Protein AF-A0A0B7K179-F1 (afdb_monomer)

pLDDT: mean 94.5, std 7.82, range [38.28, 98.81]

Mean predicted aligned error: 3.56 Å

Sequence (182 aa):
MGTGTSLKADFANPESIAPLFDAVKKKFHASPNVVVYNAASLTIPPDEDSILSIPFDTVASDLNLNTISPYVAAQQAIHHWQELPSDIKKTFIYTGNILNVSVIPAPRVLDLGMGKAASAFWVGVADASFFYTDERKSDGQPVSTENDGDAHGEFYLELFTHKGQIPWHATFVKDQGYVQFK

InterPro domains:
  IPR036291 NAD(P)-binding domain superfamily [SSF51735] (6-119)

Solvent-accessible surface area (backbone atoms only — not comparable to full-atom values): 10411 Å² total; per-residue (Å²): 132,82,84,80,84,84,85,86,72,54,51,56,41,47,81,45,47,61,63,48,56,52,50,48,22,68,71,67,76,43,59,68,46,64,46,77,46,67,74,72,46,69,63,65,32,84,40,81,92,34,77,81,51,52,54,70,68,55,53,50,37,32,33,20,29,35,31,48,23,51,51,48,46,49,55,48,41,56,61,44,44,72,78,48,64,90,86,59,72,55,31,39,38,39,65,53,48,58,42,51,84,44,91,71,98,45,56,65,44,49,58,34,28,54,13,38,29,56,35,42,52,58,36,66,71,46,60,96,45,27,30,33,33,26,61,24,42,95,86,64,46,68,39,78,92,68,68,53,72,65,47,48,53,55,44,52,49,42,59,62,68,58,64,72,91,74,57,35,76,35,30,26,26,76,100,67,39,82,44,95,69,135

Foldseek 3Di:
DPDDDDDDDQQLDLVRQLVVQVVVCVVVVAGDLEAEQEFADFDQQPDQVDLPNPDPVNLSSRLSNLAVNLVSNVVSQVVRCVVDDPPQQHAYEYEAECLLPDDDPGSRCSSVSVSRVNRLVVQLVDDLRAAYEYEAAPVRHHCVVVDDPVQVVVQVVCSRVVPDRAHNDFYAYRPGHGDDDD

Secondary structure (DSSP, 8-state):
----------TTSGGGHHHHHHHHHHHHSS--SEEEE--------SSTT-TT-S-HHHHHHHHIIIIIHHHHHHHHHHHHHTTS-TTS--EEEEE--GGGT-----GGGHHHHHHHHHHHHHHHHS-TTEEEEEEB-TTS-B-TT---HHHHHHHHHHHHHT-S---SEEEEETTTEE----

Nearest PDB structures (foldseek):
  6vlx-assembly1_A-2  TM=7.011E-01  e=2.450E-05  Alistipes finegoldii
  6vlx-assembly1_B-2  TM=6.715E-01  e=2.609E-05  Alistipes finegoldii
  5mln-assembly1_A  TM=6.918E-01  e=6.504E-04  Starmerella magnoliae
  7ulh-assembly2_G  TM=6.174E-01  e=4.745E-04  Mycobacterium avium 104
  7ulh-assembly1_D  TM=6.575E-01  e=1.386E-03  Mycobacterium avium 104

Radius of gyration: 16.91 Å; Cα contacts (8 Å, |Δi|>4): 276; chains: 1; bounding box: 44×42×47 Å

Structure (mmCIF, N/CA/C/O backbone):
data_AF-A0A0B7K179-F1
#
_entry.id   AF-A0A0B7K179-F1
#
loop_
_atom_site.group_PDB
_atom_site.id
_atom_site.type_symbol
_atom_site.label_atom_id
_atom_site.label_alt_id
_atom_site.label_comp_id
_atom_site.label_asym_id
_atom_site.label_entity_id
_atom_site.label_seq_id
_atom_site.pdbx_PDB_ins_code
_atom_site.Cartn_x
_atom_site.Cartn_y
_atom_site.Cartn_z
_atom_site.occupancy
_atom_site.B_iso_or_equiv
_atom_site.auth_seq_id
_atom_site.auth_comp_id
_atom_site.auth_asym_id
_atom_site.auth_atom_id
_atom_site.pdbx_PD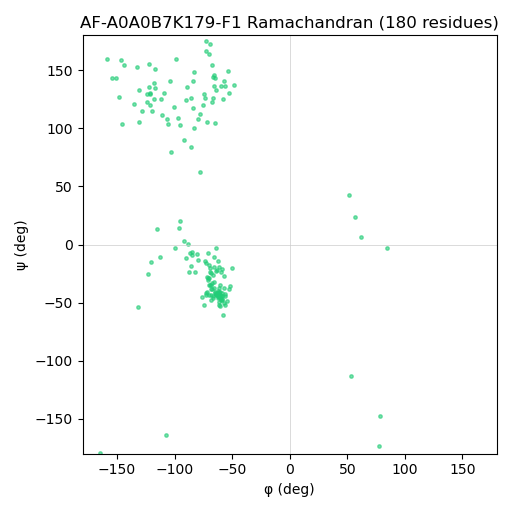B_model_num
ATOM 1 N N . MET A 1 1 ? -27.850 8.258 0.169 1.00 38.28 1 MET A N 1
ATOM 2 C CA . MET A 1 1 ? -26.452 8.206 -0.307 1.00 38.28 1 MET A CA 1
ATOM 3 C C . MET A 1 1 ? -25.739 9.408 0.283 1.00 38.28 1 MET A C 1
ATOM 5 O O . MET A 1 1 ? -26.184 10.522 0.035 1.00 38.28 1 MET A O 1
ATOM 9 N N . GLY A 1 2 ? -24.745 9.206 1.149 1.00 46.31 2 GLY A N 1
ATOM 10 C CA . GLY A 1 2 ? -23.958 10.323 1.677 1.00 46.31 2 GLY A CA 1
ATOM 11 C C . GLY A 1 2 ? -23.169 10.969 0.540 1.00 46.31 2 GLY A C 1
ATOM 12 O O . GLY A 1 2 ? -22.629 10.263 -0.306 1.00 46.31 2 GLY A O 1
ATOM 13 N N . THR A 1 3 ? -23.130 12.297 0.477 1.00 53.94 3 THR A N 1
ATOM 14 C CA . THR A 1 3 ? -22.282 13.009 -0.484 1.00 53.94 3 THR A CA 1
ATOM 15 C C . THR A 1 3 ? -20.822 12.710 -0.147 1.00 53.94 3 THR A C 1
ATOM 17 O O . THR A 1 3 ? -20.306 13.218 0.851 1.00 53.94 3 THR A O 1
ATOM 20 N N . GLY A 1 4 ? -20.170 11.852 -0.933 1.00 62.91 4 GLY A N 1
ATOM 21 C CA . GLY A 1 4 ? -18.747 11.562 -0.772 1.00 62.91 4 GLY A CA 1
ATOM 22 C C . GLY A 1 4 ? -17.926 12.850 -0.856 1.00 62.91 4 GLY A C 1
ATOM 23 O O . GLY A 1 4 ? -18.192 13.711 -1.694 1.00 62.91 4 GLY A O 1
ATOM 24 N N . THR A 1 5 ? -16.949 13.011 0.036 1.00 80.56 5 THR A N 1
ATOM 25 C CA . THR A 1 5 ? -15.953 14.085 -0.082 1.00 80.56 5 THR A CA 1
ATOM 26 C C . THR A 1 5 ? -14.778 13.566 -0.902 1.00 80.56 5 THR A C 1
ATOM 28 O O . THR A 1 5 ? -14.314 12.456 -0.666 1.00 80.56 5 THR A O 1
ATOM 31 N N . SER A 1 6 ? -14.285 14.370 -1.844 1.00 90.25 6 SER A N 1
ATOM 32 C CA . SER A 1 6 ? -13.083 14.073 -2.625 1.00 90.25 6 SER A CA 1
ATOM 33 C C . SER A 1 6 ? -12.055 15.185 -2.419 1.00 90.25 6 SER A C 1
ATOM 35 O O . SER A 1 6 ? -12.385 16.368 -2.526 1.00 90.25 6 SER A O 1
ATOM 37 N N . LEU A 1 7 ? -10.823 14.794 -2.097 1.00 93.62 7 LEU A N 1
ATOM 38 C CA . LEU A 1 7 ? -9.646 15.656 -1.997 1.00 93.62 7 LEU A CA 1
ATOM 39 C C . LEU A 1 7 ? -8.630 15.193 -3.047 1.00 93.62 7 LEU A C 1
ATOM 41 O O . LEU A 1 7 ? -8.612 14.018 -3.410 1.00 93.62 7 LEU A O 1
ATOM 45 N N . LYS A 1 8 ? -7.802 16.112 -3.546 1.00 94.62 8 LYS A N 1
ATOM 46 C CA . LYS A 1 8 ? -6.797 15.829 -4.579 1.00 94.62 8 LYS A CA 1
ATOM 47 C C . LYS A 1 8 ? -5.401 16.100 -4.042 1.00 94.62 8 LYS A C 1
ATOM 49 O O . LYS A 1 8 ? -5.193 17.114 -3.381 1.00 94.62 8 LYS A O 1
ATOM 54 N N . ALA A 1 9 ? -4.468 15.226 -4.384 1.00 95.88 9 ALA A N 1
ATOM 55 C CA . ALA A 1 9 ? -3.043 15.378 -4.140 1.00 95.88 9 ALA A CA 1
ATOM 56 C C . ALA A 1 9 ? -2.268 14.472 -5.100 1.00 95.88 9 ALA A C 1
ATOM 58 O O . ALA A 1 9 ? -2.830 13.521 -5.646 1.00 95.88 9 ALA A O 1
ATOM 59 N N . ASP A 1 10 ? -0.994 14.788 -5.297 1.00 96.88 10 ASP A N 1
ATOM 60 C CA . ASP A 1 10 ? -0.076 13.996 -6.106 1.00 96.88 10 ASP A CA 1
ATOM 61 C C . ASP A 1 10 ? 0.748 13.073 -5.206 1.00 96.88 10 ASP A C 1
ATOM 63 O O . ASP A 1 10 ? 1.622 13.521 -4.466 1.00 96.88 10 ASP A O 1
ATOM 67 N N . PHE A 1 11 ? 0.467 11.774 -5.271 1.00 97.19 11 PHE A N 1
ATOM 68 C CA . PHE A 1 11 ? 1.081 10.787 -4.388 1.00 97.19 11 PHE A CA 1
ATOM 69 C C . PHE A 1 11 ? 2.493 10.388 -4.845 1.00 97.19 11 PHE A C 1
ATOM 71 O O . PHE A 1 11 ? 3.197 9.727 -4.082 1.00 97.19 11 PHE A O 1
ATOM 78 N N . ALA A 1 12 ? 2.943 10.826 -6.026 1.00 97.25 12 ALA A N 1
ATOM 79 C CA . ALA A 1 12 ? 4.355 10.771 -6.400 1.00 97.25 12 ALA A CA 1
ATOM 80 C C . ALA A 1 12 ? 5.200 11.821 -5.650 1.00 97.25 12 ALA A C 1
ATOM 82 O O . ALA A 1 12 ? 6.424 11.696 -5.587 1.00 97.25 12 ALA A O 1
ATOM 83 N N . ASN A 1 13 ? 4.557 12.823 -5.033 1.00 98.00 13 ASN A N 1
ATOM 84 C CA . ASN A 1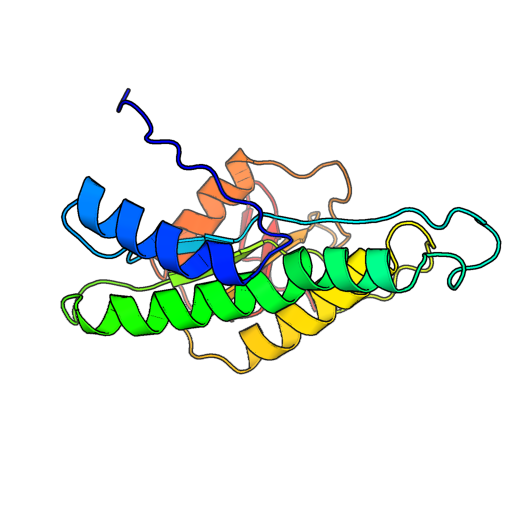 13 ? 5.174 13.761 -4.103 1.00 98.00 13 ASN A CA 1
ATOM 85 C C . ASN A 1 13 ? 4.756 13.440 -2.650 1.00 98.00 13 ASN A C 1
ATOM 87 O O . ASN A 1 13 ? 3.652 13.816 -2.240 1.00 98.00 13 ASN A O 1
ATOM 91 N N . PRO A 1 14 ? 5.627 12.818 -1.832 1.00 98.19 14 PRO A N 1
ATOM 92 C CA . PRO A 1 14 ? 5.313 12.480 -0.442 1.00 98.19 14 PRO A CA 1
ATOM 93 C C . PRO A 1 14 ? 4.961 13.682 0.449 1.00 98.19 14 PRO A C 1
ATOM 95 O O . PRO A 1 14 ? 4.236 13.523 1.432 1.00 98.19 14 PRO A O 1
ATOM 98 N N . GLU A 1 15 ? 5.407 14.896 0.107 1.00 98.25 15 GLU A N 1
ATOM 99 C CA . GLU A 1 15 ? 5.057 16.117 0.850 1.00 98.25 15 GLU A CA 1
ATOM 100 C C . GLU A 1 15 ? 3.562 16.459 0.748 1.00 98.25 15 GLU A C 1
ATOM 102 O O . GLU A 1 15 ? 3.023 17.175 1.593 1.00 98.25 15 GLU A O 1
ATOM 107 N N . SER A 1 16 ? 2.861 15.921 -0.256 1.00 97.69 16 SER A N 1
ATOM 108 C CA . SER A 1 16 ? 1.428 16.154 -0.447 1.00 97.69 16 SER A CA 1
ATOM 109 C C . SER A 1 16 ? 0.545 15.416 0.567 1.00 97.69 16 SER A C 1
ATOM 111 O O . SER A 1 16 ? -0.633 15.748 0.705 1.00 97.69 16 SER A O 1
ATOM 113 N N . ILE A 1 17 ? 1.096 14.441 1.298 1.00 98.19 17 ILE A N 1
ATOM 114 C CA . ILE A 1 17 ? 0.321 13.541 2.158 1.00 98.19 17 ILE A CA 1
ATOM 115 C C . ILE A 1 17 ? -0.126 14.218 3.458 1.00 98.19 17 ILE A C 1
ATOM 117 O O . ILE A 1 17 ? -1.294 14.107 3.824 1.00 98.19 17 ILE A O 1
ATOM 121 N N . ALA A 1 18 ? 0.752 14.948 4.151 1.00 97.75 18 ALA A N 1
ATOM 122 C CA . ALA A 1 18 ? 0.385 15.598 5.416 1.00 97.75 18 ALA A CA 1
ATOM 123 C C . ALA A 1 18 ? -0.772 16.615 5.258 1.00 97.75 18 ALA A C 1
ATOM 125 O O . ALA A 1 18 ? -1.759 16.504 5.992 1.00 97.75 18 ALA A O 1
ATOM 126 N N . PRO A 1 19 ? -0.770 17.508 4.242 1.00 97.44 19 PRO A N 1
ATOM 127 C CA . PRO A 1 19 ? -1.900 18.405 3.991 1.00 97.44 19 PRO A CA 1
ATOM 128 C C . PRO A 1 19 ? -3.247 17.697 3.760 1.00 97.44 19 PRO A C 1
ATOM 130 O O . PRO A 1 19 ? -4.299 18.278 4.041 1.00 97.44 19 PRO A O 1
ATOM 133 N N . LEU A 1 20 ? -3.255 16.454 3.256 1.00 96.62 20 LEU A N 1
ATOM 134 C CA . LEU A 1 20 ? -4.493 15.682 3.093 1.00 96.62 20 LEU A CA 1
ATOM 135 C C . LEU A 1 20 ? -5.100 15.285 4.436 1.00 96.62 20 LEU A C 1
ATOM 137 O O . LEU A 1 20 ? -6.314 15.405 4.602 1.00 96.62 20 LEU A O 1
ATOM 141 N N . PHE A 1 21 ? -4.284 14.830 5.389 1.00 97.12 21 PHE A N 1
ATOM 142 C CA . PHE A 1 21 ? -4.759 14.462 6.725 1.00 97.12 21 PHE A CA 1
ATOM 143 C C . PHE A 1 21 ? -5.348 15.676 7.448 1.00 97.12 21 PHE A C 1
ATOM 145 O O . PHE A 1 21 ? -6.449 15.587 7.999 1.00 97.12 21 PHE A O 1
ATOM 152 N N . ASP A 1 22 ? -4.695 16.835 7.341 1.00 95.62 22 ASP A N 1
ATOM 153 C CA . ASP A 1 22 ? -5.219 18.103 7.857 1.00 95.62 22 ASP A CA 1
ATOM 154 C C . ASP A 1 22 ? -6.555 18.483 7.213 1.00 95.62 22 ASP A C 1
ATOM 156 O O . ASP A 1 22 ? -7.498 18.888 7.900 1.00 95.62 22 ASP A O 1
ATOM 160 N N . ALA A 1 23 ? -6.674 18.330 5.892 1.00 95.44 23 ALA A N 1
ATOM 161 C CA . ALA A 1 23 ? -7.908 18.618 5.172 1.00 95.44 23 ALA A CA 1
ATOM 162 C C . ALA A 1 23 ? -9.055 17.677 5.582 1.00 95.44 23 ALA A C 1
ATOM 164 O O . ALA A 1 23 ? -10.181 18.146 5.780 1.00 95.44 23 ALA A O 1
ATOM 165 N N . VAL A 1 24 ? -8.782 16.379 5.766 1.00 95.06 24 VAL A N 1
ATOM 166 C CA . VAL A 1 24 ? -9.747 15.396 6.289 1.00 95.06 24 VAL A CA 1
ATOM 167 C C . VAL A 1 24 ? -10.180 15.785 7.702 1.00 95.06 24 VAL A C 1
ATOM 169 O O . VAL A 1 24 ? -11.377 15.949 7.948 1.00 95.06 24 VAL A O 1
ATOM 172 N N . LYS A 1 25 ? -9.227 16.034 8.608 1.00 94.94 25 LYS A N 1
ATOM 173 C CA . LYS A 1 25 ? -9.513 16.435 9.991 1.00 94.94 25 LYS A CA 1
ATOM 174 C C . LYS A 1 25 ? -10.335 17.716 10.055 1.00 94.94 25 LYS A C 1
ATOM 176 O O . LYS A 1 25 ? -11.319 17.782 10.785 1.00 94.94 25 LYS A O 1
ATOM 181 N N . LYS A 1 26 ? -9.988 18.724 9.253 1.00 94.75 26 LYS A N 1
ATOM 182 C CA . LYS A 1 26 ? -10.739 19.983 9.164 1.00 94.75 26 LYS A CA 1
ATOM 183 C C . LYS A 1 26 ? -12.165 19.768 8.660 1.00 94.75 26 LYS A C 1
ATOM 185 O O . LYS A 1 26 ? -13.080 20.428 9.143 1.00 94.75 26 LYS A O 1
ATOM 190 N N . LYS A 1 27 ? -12.355 18.880 7.681 1.00 93.75 27 LYS A N 1
ATOM 191 C CA . LYS A 1 27 ? -13.658 18.623 7.055 1.00 93.75 27 LYS A CA 1
ATOM 192 C C . LYS A 1 27 ? -14.606 17.846 7.963 1.00 93.75 27 LYS A C 1
ATOM 194 O O . LYS A 1 27 ? -15.790 18.167 7.999 1.00 93.75 27 LYS A O 1
ATOM 199 N N . PHE A 1 28 ? -14.100 16.819 8.638 1.00 92.94 28 PHE A N 1
ATOM 200 C CA . PHE A 1 28 ? -14.902 15.915 9.466 1.00 92.94 28 PHE A CA 1
ATOM 201 C C . PHE A 1 28 ? -14.840 16.247 10.958 1.00 92.94 28 PHE A C 1
ATOM 203 O O . PHE A 1 28 ? -15.520 15.605 11.751 1.00 92.94 28 PHE A O 1
ATOM 210 N N . HIS A 1 29 ? -14.042 17.248 11.337 1.00 94.38 29 HIS A N 1
ATOM 211 C CA . HIS A 1 29 ? -13.771 17.629 12.725 1.00 94.38 29 HIS A CA 1
ATOM 212 C C . HIS A 1 29 ? -13.211 16.478 13.579 1.00 94.38 29 HIS A C 1
ATOM 214 O O . HIS A 1 29 ? -13.327 16.495 14.801 1.00 94.38 29 HIS A O 1
ATOM 220 N N . ALA A 1 30 ? -12.595 15.486 12.932 1.00 94.06 30 ALA A N 1
ATOM 221 C CA . ALA A 1 30 ? -12.019 14.308 13.559 1.00 94.06 30 ALA A CA 1
ATOM 222 C C . ALA A 1 30 ? -10.900 13.732 12.685 1.00 94.06 30 ALA A C 1
ATOM 224 O O . ALA A 1 30 ? -10.989 13.738 11.456 1.00 94.06 30 ALA A O 1
ATOM 225 N N . SER A 1 31 ? -9.857 13.223 13.334 1.00 95.69 31 SER A N 1
ATOM 226 C CA . SER A 1 31 ? -8.771 12.495 12.680 1.00 95.69 31 SER A CA 1
ATOM 227 C C . SER A 1 31 ? -9.269 11.161 12.097 1.00 95.69 31 SER A C 1
ATOM 229 O O . SER A 1 31 ? -10.128 10.519 12.708 1.00 95.69 31 SER A O 1
ATOM 231 N N . PRO A 1 32 ? -8.753 10.711 10.936 1.00 95.69 32 PRO A N 1
ATOM 232 C CA . PRO A 1 32 ? -9.148 9.426 10.370 1.00 95.69 32 PRO A CA 1
ATOM 233 C C . PRO A 1 32 ? -8.642 8.284 11.255 1.00 95.69 32 PRO A C 1
ATOM 235 O O . PRO A 1 32 ? -7.444 8.156 11.493 1.00 95.69 32 PRO A O 1
ATOM 238 N N . ASN A 1 33 ? -9.542 7.427 11.732 1.00 96.38 33 ASN A N 1
ATOM 239 C CA . ASN A 1 33 ? -9.169 6.226 12.482 1.00 96.38 33 ASN A CA 1
ATOM 240 C C . ASN A 1 33 ? -8.859 5.028 11.564 1.00 96.38 33 ASN A C 1
ATOM 242 O O . ASN A 1 33 ? -8.177 4.097 11.980 1.00 96.38 33 ASN A O 1
ATOM 246 N N . VAL A 1 34 ? -9.316 5.070 10.310 1.00 97.19 34 VAL A N 1
ATOM 247 C CA . VAL A 1 34 ? -8.990 4.082 9.276 1.00 97.19 34 VAL A CA 1
ATOM 248 C C . VAL A 1 34 ? -8.331 4.785 8.100 1.00 97.19 34 VAL A C 1
ATOM 250 O O . VAL A 1 34 ? -8.853 5.783 7.602 1.00 97.19 34 VAL A O 1
ATOM 253 N N . VAL A 1 35 ? -7.200 4.252 7.647 1.00 98.12 35 VAL A N 1
ATOM 254 C CA . VAL A 1 35 ? -6.492 4.718 6.453 1.00 98.12 35 VAL A CA 1
ATOM 255 C C . VAL A 1 35 ? -6.330 3.544 5.501 1.00 98.12 35 VAL A C 1
ATOM 257 O O . VAL A 1 35 ? -5.743 2.531 5.863 1.00 98.12 35 VAL A O 1
ATOM 260 N N . VAL A 1 36 ? -6.840 3.690 4.280 1.00 98.44 36 VAL A N 1
ATOM 261 C CA . VAL A 1 36 ? -6.644 2.723 3.195 1.00 98.44 36 VAL A CA 1
ATOM 262 C C . VAL A 1 36 ? -5.749 3.365 2.147 1.00 98.44 36 VAL A C 1
ATOM 264 O O . VAL A 1 36 ? -6.151 4.311 1.469 1.00 98.44 36 VAL A O 1
ATOM 267 N N . TYR A 1 37 ? -4.533 2.851 2.007 1.00 98.62 37 TYR A N 1
ATOM 268 C CA . TYR A 1 37 ? -3.613 3.245 0.954 1.00 98.62 37 TYR A CA 1
ATOM 269 C C . TYR A 1 37 ? -3.725 2.267 -0.219 1.00 98.62 37 TYR A C 1
ATOM 271 O O . TYR A 1 37 ? -3.223 1.145 -0.161 1.00 98.62 37 TYR A O 1
ATOM 279 N N . ASN A 1 38 ? -4.411 2.692 -1.281 1.00 97.44 38 ASN A N 1
ATOM 280 C CA . ASN A 1 38 ? -4.628 1.897 -2.498 1.00 97.44 38 ASN A CA 1
ATOM 281 C C . ASN A 1 38 ? -3.913 2.456 -3.739 1.00 97.44 38 ASN A C 1
ATOM 283 O O . ASN A 1 38 ? -3.853 1.796 -4.771 1.00 97.44 38 ASN A O 1
ATOM 287 N N . ALA A 1 39 ? -3.377 3.677 -3.666 1.00 96.88 39 ALA A N 1
ATOM 288 C CA . ALA A 1 39 ? -2.652 4.249 -4.793 1.00 96.88 39 ALA A CA 1
ATOM 289 C C . ALA A 1 39 ? -1.450 3.358 -5.152 1.00 96.88 39 ALA A C 1
ATOM 291 O O . ALA A 1 39 ? -0.735 2.881 -4.269 1.00 96.88 39 ALA A O 1
ATOM 292 N N . ALA A 1 40 ? -1.248 3.124 -6.445 1.00 95.81 40 ALA A N 1
ATOM 293 C CA . ALA A 1 40 ? -0.113 2.379 -6.965 1.00 95.81 40 ALA A CA 1
ATOM 294 C C . ALA A 1 40 ? 0.336 2.977 -8.301 1.00 95.81 40 ALA A C 1
ATOM 296 O O . ALA A 1 40 ? -0.466 3.584 -9.014 1.00 95.81 40 ALA A O 1
ATOM 297 N N . SER A 1 41 ? 1.609 2.780 -8.625 1.00 96.62 41 SER A N 1
ATOM 298 C CA . SER A 1 41 ? 2.193 3.124 -9.918 1.00 96.62 41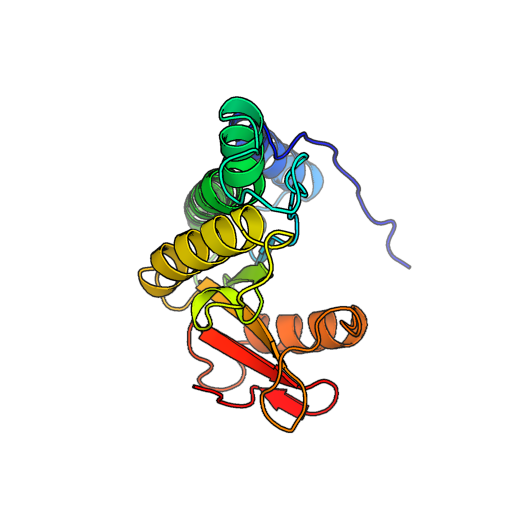 SER A CA 1
ATOM 299 C C . SER A 1 41 ? 3.020 1.960 -10.443 1.00 96.62 41 SER A C 1
ATOM 301 O O . SER A 1 41 ? 3.520 1.147 -9.662 1.00 96.62 41 SER A O 1
ATOM 303 N N . LEU A 1 42 ? 3.136 1.871 -11.760 1.00 95.56 42 LEU A N 1
ATOM 304 C CA . LEU A 1 42 ? 4.047 0.960 -12.438 1.00 95.56 42 LEU A CA 1
ATOM 305 C C . LEU A 1 42 ? 4.449 1.572 -13.774 1.00 95.56 42 LEU A C 1
ATOM 307 O O . LEU A 1 42 ? 3.602 2.142 -14.471 1.00 95.56 42 LEU A O 1
ATOM 311 N N . THR A 1 43 ? 5.700 1.369 -14.156 1.00 97.19 43 THR A N 1
ATOM 312 C CA . THR A 1 43 ? 6.238 1.736 -15.457 1.00 97.19 43 THR A CA 1
ATOM 313 C C . THR A 1 43 ? 6.708 0.488 -16.187 1.00 97.19 43 THR A C 1
ATOM 315 O O . THR A 1 43 ? 7.523 -0.299 -15.707 1.00 97.19 43 THR A O 1
ATOM 318 N N . ILE A 1 44 ? 6.197 0.304 -17.403 1.00 96.00 44 ILE A N 1
ATOM 319 C CA . ILE A 1 44 ? 6.666 -0.764 -18.285 1.00 96.00 44 ILE A CA 1
ATOM 320 C C . ILE A 1 44 ? 8.047 -0.359 -18.831 1.00 96.00 44 ILE A C 1
ATOM 322 O O . ILE A 1 44 ? 8.170 0.757 -19.346 1.00 96.00 44 ILE A O 1
ATOM 326 N N . PRO A 1 45 ? 9.073 -1.230 -18.748 1.00 96.31 45 PRO A N 1
ATOM 327 C CA . PRO A 1 45 ? 10.378 -0.964 -19.345 1.00 96.31 45 PRO A CA 1
ATOM 328 C C . PRO A 1 45 ? 10.253 -0.590 -20.833 1.00 96.31 45 PRO A C 1
ATOM 330 O O . PRO A 1 45 ? 9.578 -1.309 -21.571 1.00 96.31 45 PRO A O 1
ATOM 333 N N . PRO A 1 46 ? 10.874 0.513 -21.296 1.00 96.38 46 PRO A N 1
ATOM 334 C CA . PRO A 1 46 ? 10.812 0.915 -22.704 1.00 96.38 46 PRO A CA 1
ATOM 335 C C . PRO A 1 46 ? 11.522 -0.073 -23.639 1.00 96.38 46 PRO A C 1
ATOM 337 O O . PRO A 1 46 ? 11.178 -0.151 -24.816 1.00 96.38 46 PRO A O 1
ATOM 340 N N . ASP A 1 47 ? 12.505 -0.809 -23.120 1.00 95.06 47 ASP A N 1
ATOM 341 C CA . ASP A 1 47 ? 13.106 -1.970 -23.770 1.00 95.06 47 ASP A CA 1
ATOM 342 C C . ASP A 1 47 ? 12.618 -3.235 -23.051 1.00 95.06 47 ASP A C 1
ATOM 344 O O . ASP A 1 47 ? 13.008 -3.501 -21.910 1.00 95.06 47 ASP A O 1
ATOM 348 N N . GLU A 1 48 ? 11.744 -3.999 -23.711 1.00 86.25 48 GLU A N 1
ATOM 349 C CA . GLU A 1 48 ? 11.142 -5.217 -23.154 1.00 86.25 48 GLU A CA 1
ATOM 350 C C . GLU A 1 48 ? 12.179 -6.319 -22.873 1.00 86.25 48 GLU A C 1
ATOM 352 O O . GLU A 1 48 ? 11.953 -7.157 -21.996 1.00 86.25 48 GLU A O 1
ATOM 357 N N . ASP A 1 49 ? 13.333 -6.278 -23.548 1.00 91.25 49 ASP A N 1
ATOM 358 C CA . ASP A 1 49 ? 14.432 -7.227 -23.361 1.00 91.25 49 ASP A CA 1
ATOM 359 C C . ASP A 1 49 ? 15.385 -6.809 -22.221 1.00 91.25 49 ASP A C 1
ATOM 361 O O . ASP A 1 49 ? 16.257 -7.584 -21.813 1.00 91.25 49 ASP A O 1
ATOM 365 N N . SER A 1 50 ? 15.213 -5.608 -21.652 1.00 93.75 50 SER A N 1
ATOM 366 C CA . SER A 1 50 ? 16.064 -5.067 -20.588 1.00 93.75 50 SER A CA 1
ATOM 367 C C . SER A 1 50 ? 15.255 -4.513 -19.418 1.00 93.75 50 SER A C 1
ATOM 369 O O . SER A 1 50 ? 14.747 -3.391 -19.438 1.00 93.75 50 SER A O 1
ATOM 371 N N . ILE A 1 51 ? 15.236 -5.262 -18.312 1.00 92.56 51 ILE A N 1
ATOM 372 C CA . ILE A 1 51 ? 14.579 -4.842 -17.063 1.00 92.56 51 ILE A CA 1
ATOM 373 C C . ILE A 1 51 ? 15.178 -3.555 -16.464 1.00 92.56 51 ILE A C 1
ATOM 375 O O . ILE A 1 51 ? 14.537 -2.899 -15.655 1.00 92.56 51 ILE A O 1
ATOM 379 N N . LEU A 1 52 ? 16.398 -3.173 -16.852 1.00 95.88 52 LEU A N 1
ATOM 380 C CA . LEU A 1 52 ? 17.081 -1.976 -16.345 1.00 95.88 52 LEU A CA 1
ATOM 381 C C . LEU A 1 52 ? 16.913 -0.759 -17.267 1.00 95.88 52 LEU A C 1
ATOM 383 O O . LEU A 1 52 ? 17.651 0.214 -17.135 1.00 95.88 52 LEU A O 1
ATOM 387 N N . SER A 1 53 ? 15.972 -0.813 -18.213 1.00 97.31 53 SER A N 1
ATOM 388 C CA . SER A 1 53 ? 15.721 0.277 -19.160 1.00 97.31 53 SER A CA 1
ATOM 389 C C . SER A 1 53 ? 14.777 1.364 -18.636 1.00 97.31 53 SER A C 1
ATOM 391 O O . SER A 1 53 ? 14.665 2.415 -19.267 1.00 97.31 53 SER A O 1
ATOM 393 N N . ILE A 1 54 ? 14.121 1.157 -17.484 1.00 98.00 54 ILE A N 1
ATOM 394 C CA . ILE A 1 54 ? 13.305 2.198 -16.841 1.00 98.00 54 ILE A CA 1
ATOM 395 C C . ILE A 1 54 ? 14.232 3.339 -16.372 1.00 98.00 54 ILE A C 1
ATOM 397 O O . ILE A 1 54 ? 15.186 3.078 -15.631 1.00 98.00 54 ILE A O 1
ATOM 401 N N . PRO A 1 55 ? 13.973 4.604 -16.757 1.00 97.88 55 PRO A N 1
ATOM 402 C CA . PRO A 1 55 ? 14.739 5.748 -16.270 1.00 97.88 55 PRO A CA 1
ATOM 403 C C . PRO A 1 55 ? 14.715 5.866 -14.739 1.00 97.88 55 PRO A C 1
ATOM 405 O O . PRO A 1 55 ? 13.684 5.651 -14.101 1.00 97.88 55 PRO A O 1
ATOM 408 N N . PHE A 1 56 ? 15.850 6.228 -14.132 1.00 97.44 56 PHE A N 1
ATOM 409 C CA . PHE A 1 56 ? 15.998 6.231 -12.668 1.00 97.44 56 PHE A CA 1
ATOM 410 C C . PHE A 1 56 ? 15.021 7.182 -11.956 1.00 97.44 56 PHE A C 1
ATOM 412 O O . PHE A 1 56 ? 14.582 6.898 -10.845 1.00 97.44 56 PHE A O 1
ATOM 419 N N . ASP A 1 57 ? 14.702 8.318 -12.575 1.00 98.06 57 ASP A N 1
ATOM 420 C CA . ASP A 1 57 ? 13.770 9.324 -12.066 1.00 98.06 57 ASP A CA 1
ATOM 421 C C . ASP A 1 57 ? 12.329 8.807 -12.083 1.00 98.06 57 ASP A C 1
ATOM 423 O O . ASP A 1 57 ? 11.566 9.061 -11.152 1.00 98.06 57 ASP A O 1
ATOM 427 N N . THR A 1 58 ? 11.993 8.000 -13.088 1.00 97.94 58 THR A N 1
ATOM 428 C CA . THR A 1 58 ? 10.714 7.295 -13.173 1.00 97.94 58 THR A CA 1
ATOM 429 C C . THR A 1 58 ? 10.614 6.220 -12.091 1.00 97.94 58 THR A C 1
ATOM 431 O O . THR A 1 58 ? 9.659 6.234 -11.318 1.00 97.94 58 THR A O 1
ATOM 434 N N . VAL A 1 59 ? 11.654 5.388 -11.916 1.00 98.12 59 VAL A N 1
ATOM 435 C CA . VAL A 1 59 ? 11.720 4.417 -10.802 1.00 98.12 59 VAL A CA 1
ATOM 436 C C . VAL A 1 59 ? 11.564 5.120 -9.449 1.00 98.12 59 VAL A C 1
ATOM 438 O O . VAL A 1 59 ? 10.819 4.656 -8.589 1.00 98.12 59 VAL A O 1
ATOM 441 N N . ALA A 1 60 ? 12.242 6.252 -9.242 1.00 98.38 60 ALA A N 1
ATOM 442 C CA . ALA A 1 60 ? 12.133 7.019 -8.003 1.00 98.38 60 ALA A CA 1
ATOM 443 C C . ALA A 1 60 ? 10.709 7.558 -7.777 1.00 98.38 60 ALA A C 1
ATOM 445 O O . ALA A 1 60 ? 10.191 7.461 -6.666 1.00 98.38 60 ALA A O 1
ATOM 446 N N . SER A 1 61 ? 10.060 8.078 -8.822 1.00 98.31 61 SER A N 1
ATOM 447 C CA . SER A 1 61 ? 8.670 8.544 -8.770 1.00 98.31 61 SER A CA 1
ATOM 448 C C . SER A 1 61 ? 7.692 7.411 -8.437 1.00 98.31 61 SER A C 1
ATOM 450 O O . SER A 1 61 ? 6.827 7.566 -7.571 1.00 98.31 61 SER A O 1
ATOM 452 N N . ASP A 1 62 ? 7.856 6.241 -9.054 1.00 98.25 62 ASP A N 1
ATOM 453 C CA . ASP A 1 62 ? 7.000 5.082 -8.794 1.00 98.25 62 ASP A CA 1
ATOM 454 C C . ASP A 1 62 ? 7.201 4.534 -7.378 1.00 98.25 62 ASP A C 1
ATOM 456 O O . ASP A 1 62 ? 6.233 4.190 -6.697 1.00 98.25 62 ASP A O 1
ATOM 460 N N . LEU A 1 63 ? 8.438 4.526 -6.872 1.00 98.62 63 LEU A N 1
ATOM 461 C CA . LEU A 1 63 ? 8.726 4.160 -5.484 1.00 98.62 63 LEU A CA 1
ATOM 462 C C . LEU A 1 63 ? 8.253 5.211 -4.475 1.00 98.62 63 LEU A C 1
ATOM 464 O O . LEU A 1 63 ? 7.892 4.843 -3.352 1.00 98.62 63 LEU A O 1
ATOM 468 N N . ASN A 1 64 ? 8.191 6.494 -4.842 1.00 98.69 64 ASN A N 1
ATOM 469 C CA . ASN A 1 64 ? 7.538 7.485 -3.994 1.00 98.69 64 ASN A CA 1
ATOM 470 C C . ASN A 1 64 ? 6.077 7.105 -3.776 1.00 98.69 64 ASN A C 1
ATOM 472 O O . ASN A 1 64 ? 5.627 7.054 -2.636 1.00 98.69 64 ASN A O 1
ATOM 476 N N . LEU A 1 65 ? 5.361 6.764 -4.843 1.00 98.25 65 LEU A N 1
ATOM 477 C CA . LEU A 1 65 ? 3.951 6.408 -4.759 1.00 98.25 65 LEU A CA 1
ATOM 478 C C . LEU A 1 65 ? 3.741 5.033 -4.100 1.00 98.25 65 LEU A C 1
ATOM 480 O O . LEU A 1 65 ? 2.874 4.873 -3.249 1.00 98.25 65 LEU A O 1
ATOM 484 N N . ASN A 1 66 ? 4.566 4.037 -4.416 1.00 98.50 66 ASN A N 1
ATOM 485 C CA . ASN A 1 66 ? 4.384 2.679 -3.904 1.00 98.50 66 ASN A CA 1
ATOM 486 C C . ASN A 1 66 ? 4.937 2.453 -2.486 1.00 98.50 66 ASN A C 1
ATOM 488 O O . ASN A 1 66 ? 4.465 1.526 -1.817 1.00 98.50 66 ASN A O 1
ATOM 492 N N . THR A 1 67 ? 5.909 3.257 -2.031 1.00 98.69 67 THR A N 1
ATOM 493 C CA . THR A 1 67 ? 6.668 3.017 -0.786 1.00 98.69 67 THR A CA 1
ATOM 494 C C . THR A 1 67 ? 6.766 4.234 0.125 1.00 98.69 67 THR A C 1
ATOM 496 O O . THR A 1 67 ? 6.400 4.142 1.297 1.00 98.69 67 THR A O 1
ATOM 499 N N . ILE A 1 68 ? 7.234 5.381 -0.376 1.00 98.75 68 ILE A N 1
ATOM 500 C CA . ILE A 1 68 ? 7.523 6.534 0.494 1.00 98.75 68 ILE A CA 1
ATOM 501 C C . ILE A 1 68 ? 6.240 7.226 0.963 1.00 98.75 68 ILE A C 1
ATOM 503 O O . ILE A 1 68 ? 6.029 7.384 2.160 1.00 98.75 68 ILE A O 1
ATOM 507 N N . SER A 1 69 ? 5.345 7.595 0.054 1.00 98.81 69 SER A N 1
ATOM 508 C CA . SER A 1 69 ? 4.039 8.182 0.363 1.00 98.81 69 SER A CA 1
ATOM 509 C C . SER A 1 69 ? 3.162 7.326 1.287 1.00 98.81 69 SER A C 1
ATOM 511 O O . SER A 1 69 ? 2.575 7.897 2.207 1.00 98.81 69 SER A O 1
ATOM 513 N N . PRO A 1 70 ? 3.061 5.990 1.137 1.00 98.75 70 PRO A N 1
ATOM 514 C CA . PRO A 1 70 ? 2.334 5.169 2.100 1.00 98.75 70 PRO A CA 1
ATOM 515 C C . PRO A 1 70 ? 3.024 5.106 3.464 1.00 98.75 70 PRO A C 1
ATOM 517 O O . PRO A 1 70 ? 2.334 5.119 4.481 1.00 98.75 70 PRO A O 1
ATOM 520 N N . TYR A 1 71 ? 4.359 5.120 3.512 1.00 98.81 71 TYR A N 1
ATOM 521 C CA . TYR A 1 71 ? 5.095 5.243 4.772 1.00 98.81 71 TYR A CA 1
ATOM 522 C C . TYR A 1 71 ? 4.832 6.598 5.455 1.00 98.81 71 TYR A C 1
ATOM 524 O O . TYR A 1 71 ? 4.551 6.649 6.652 1.00 98.81 71 TYR A O 1
ATOM 532 N N . VAL A 1 72 ? 4.826 7.703 4.702 1.00 98.81 72 VAL A N 1
ATOM 533 C CA . VAL A 1 72 ? 4.442 9.028 5.221 1.00 98.81 72 VAL A CA 1
ATOM 534 C C . VAL A 1 72 ? 2.983 9.025 5.684 1.00 98.81 72 VAL A C 1
ATOM 536 O O . VAL A 1 72 ? 2.682 9.544 6.755 1.00 98.81 72 VAL A O 1
ATOM 539 N N . ALA A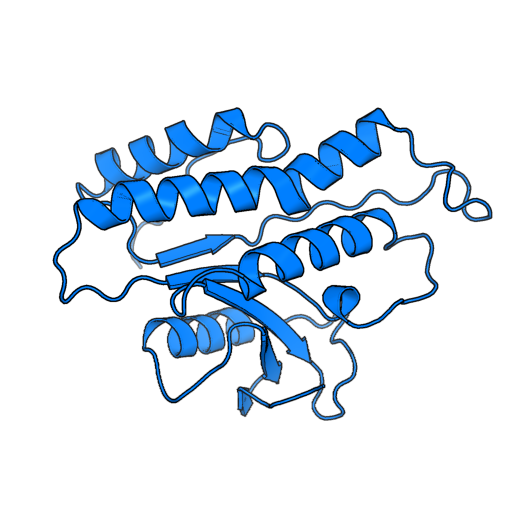 1 73 ? 2.070 8.391 4.943 1.00 98.75 73 ALA A N 1
ATOM 540 C CA . ALA A 1 73 ? 0.675 8.251 5.355 1.00 98.75 73 ALA A CA 1
ATOM 541 C C . ALA A 1 73 ? 0.540 7.458 6.664 1.00 98.75 73 ALA A C 1
ATOM 543 O O . ALA A 1 73 ? -0.279 7.818 7.505 1.00 98.75 73 ALA A O 1
ATOM 544 N N . ALA A 1 74 ? 1.358 6.423 6.869 1.00 98.62 74 ALA A N 1
ATOM 545 C CA . ALA A 1 74 ? 1.427 5.683 8.126 1.00 98.62 74 ALA A CA 1
ATOM 546 C C . ALA A 1 74 ? 1.925 6.567 9.284 1.00 98.62 74 ALA A C 1
ATOM 548 O O . ALA A 1 74 ? 1.333 6.550 10.364 1.00 98.62 74 ALA A O 1
ATOM 549 N N . GLN A 1 75 ? 2.948 7.400 9.057 1.00 98.50 75 GLN A N 1
ATOM 550 C CA . GLN A 1 75 ? 3.406 8.377 10.053 1.00 98.50 75 GLN A CA 1
ATOM 551 C C . GLN A 1 75 ? 2.299 9.371 10.427 1.00 98.50 75 GLN A C 1
ATOM 553 O O . GLN A 1 75 ? 2.077 9.627 11.612 1.00 98.50 75 GLN A O 1
ATOM 558 N N . GLN A 1 76 ? 1.577 9.895 9.432 1.00 98.50 76 GLN A N 1
ATOM 559 C CA . GLN A 1 76 ? 0.449 10.800 9.661 1.00 98.50 76 GLN A CA 1
ATOM 560 C C . GLN A 1 76 ? -0.695 10.096 10.396 1.00 98.50 76 GLN A C 1
ATOM 562 O O . GLN A 1 76 ? -1.242 10.657 11.341 1.00 98.50 76 GLN A O 1
ATOM 567 N N . ALA A 1 77 ? -1.011 8.848 10.045 1.00 98.19 77 ALA A N 1
ATOM 568 C CA . ALA A 1 77 ? -2.011 8.056 10.754 1.00 98.19 77 ALA A CA 1
ATOM 569 C C . ALA A 1 77 ? -1.667 7.941 12.246 1.00 98.19 77 ALA A C 1
ATOM 571 O O . ALA A 1 77 ? -2.478 8.328 13.083 1.00 98.19 77 ALA A O 1
ATOM 572 N N . ILE A 1 78 ? -0.442 7.520 12.584 1.00 97.50 78 ILE A N 1
ATOM 573 C CA . ILE A 1 78 ? 0.012 7.404 13.979 1.00 97.50 78 ILE A CA 1
ATOM 574 C C . ILE A 1 78 ? -0.066 8.750 14.702 1.00 97.50 78 ILE A C 1
ATOM 576 O O . ILE A 1 78 ? -0.581 8.807 15.817 1.00 97.50 78 ILE A O 1
ATOM 580 N N . HIS A 1 79 ? 0.418 9.829 14.079 1.00 96.94 79 HIS A N 1
ATOM 581 C CA . HIS A 1 79 ? 0.382 11.166 14.672 1.00 96.94 79 HIS A CA 1
ATOM 582 C C . HIS A 1 79 ? -1.051 11.590 15.022 1.00 96.94 79 HIS A C 1
ATOM 584 O O . HIS A 1 79 ? -1.340 11.961 16.157 1.00 96.94 79 HIS A O 1
ATOM 590 N N . HIS A 1 80 ? -1.971 11.454 14.070 1.00 96.25 80 HIS A N 1
ATOM 591 C CA . HIS A 1 80 ? -3.369 11.837 14.232 1.00 96.25 80 HIS A CA 1
ATOM 592 C C . HIS A 1 80 ? -4.151 10.903 15.169 1.00 96.25 80 HIS A C 1
ATOM 594 O O . HIS A 1 80 ? -5.105 11.329 15.824 1.00 96.25 80 HIS A O 1
ATOM 600 N N . TRP A 1 81 ? -3.755 9.634 15.276 1.00 97.06 81 TRP A N 1
ATOM 601 C CA . TRP A 1 81 ? -4.370 8.668 16.185 1.00 97.06 81 TRP A CA 1
ATOM 602 C C . TRP A 1 81 ? -4.107 8.949 17.662 1.00 97.06 81 TRP A C 1
ATOM 604 O O . TRP A 1 81 ? -4.887 8.486 18.493 1.00 97.06 81 TRP A O 1
ATOM 614 N N . GLN A 1 82 ? -3.067 9.720 17.997 1.00 94.69 82 GLN A N 1
ATOM 615 C CA . GLN A 1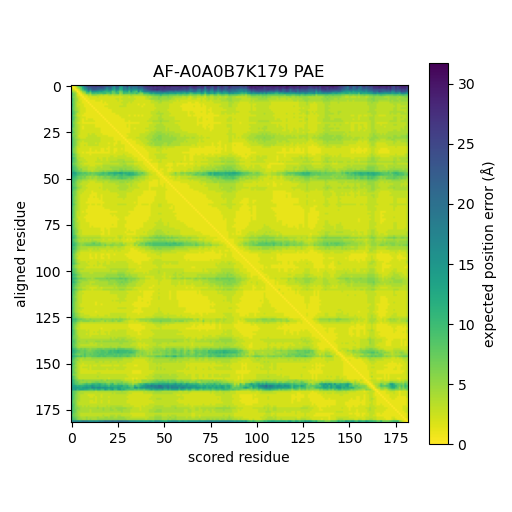 82 ? -2.799 10.160 19.373 1.00 94.69 82 GLN A CA 1
ATOM 616 C C . GLN A 1 82 ? -3.916 11.054 19.930 1.00 94.69 82 GLN A C 1
ATOM 618 O O . GLN A 1 82 ? -4.080 11.158 21.143 1.00 94.69 82 GLN A O 1
ATOM 623 N N . GLU A 1 83 ? -4.697 11.683 19.052 1.00 93.62 83 GLU A N 1
ATOM 624 C CA . GLU A 1 83 ? -5.812 12.562 19.411 1.00 93.62 83 GLU A CA 1
ATOM 625 C C . GLU A 1 83 ? -7.142 11.809 19.550 1.00 93.62 83 GLU A C 1
ATOM 627 O O . GLU A 1 83 ? -8.134 12.373 20.015 1.00 93.62 83 GLU A O 1
ATOM 632 N N . LEU A 1 84 ? -7.189 10.551 19.104 1.00 95.19 84 LEU A N 1
ATOM 633 C CA . LEU A 1 84 ? -8.396 9.740 19.154 1.00 95.19 84 LEU A CA 1
ATOM 634 C C . LEU A 1 84 ? -8.565 9.102 20.539 1.00 95.19 84 LEU A C 1
ATOM 636 O O . LEU A 1 84 ? -7.573 8.714 21.163 1.00 95.19 84 LEU A O 1
ATOM 640 N N . PRO A 1 85 ? -9.812 8.896 20.997 1.00 94.69 85 PRO A N 1
ATOM 641 C CA . PRO A 1 85 ? -10.074 8.100 22.188 1.00 94.69 85 PRO A CA 1
ATOM 642 C C . PRO A 1 85 ? -9.431 6.703 22.108 1.00 94.69 85 PRO A C 1
ATOM 644 O O . PRO A 1 85 ? -9.254 6.121 21.028 1.00 94.69 85 PRO A O 1
ATOM 647 N N . SER A 1 86 ? -9.046 6.156 23.262 1.00 91.00 86 SER A N 1
ATOM 648 C CA . SER A 1 86 ? -8.325 4.879 23.343 1.00 91.00 86 SER A CA 1
ATOM 649 C C . SER A 1 86 ? -9.175 3.673 22.934 1.00 91.00 86 SER A C 1
ATOM 651 O O . SER A 1 86 ? -8.621 2.678 22.477 1.00 91.00 86 SER A O 1
ATOM 653 N N . ASP A 1 87 ? -10.499 3.773 23.045 1.00 92.12 87 ASP A N 1
ATOM 654 C CA . ASP A 1 87 ? -11.480 2.760 22.647 1.00 92.12 87 ASP A CA 1
ATOM 655 C C . ASP A 1 87 ? -11.767 2.747 21.135 1.00 92.12 87 ASP A C 1
ATOM 657 O O . ASP A 1 87 ? -12.324 1.775 20.618 1.00 92.12 87 ASP A O 1
ATOM 661 N N . ILE A 1 88 ? -11.340 3.780 20.398 1.00 93.62 88 ILE A N 1
ATOM 662 C CA . ILE A 1 88 ? -11.455 3.808 18.938 1.00 93.62 88 ILE A CA 1
ATOM 663 C C . ILE A 1 88 ? -10.403 2.894 18.313 1.00 93.62 88 ILE A C 1
ATOM 665 O O . ILE A 1 88 ? -9.191 3.113 18.444 1.00 93.62 88 ILE A O 1
ATOM 669 N N . LYS A 1 89 ? -10.899 1.901 17.569 1.00 93.19 89 LYS A N 1
ATOM 670 C CA . LYS A 1 89 ? -10.103 1.010 16.723 1.00 93.19 89 LYS A CA 1
ATOM 671 C C . LYS A 1 89 ? -9.431 1.795 15.601 1.00 93.19 89 LYS A C 1
ATOM 673 O O . LYS A 1 89 ? -10.069 2.612 14.927 1.00 93.19 89 LYS A O 1
ATOM 678 N N . LYS A 1 90 ? -8.143 1.516 15.429 1.00 95.69 90 LYS A N 1
ATOM 679 C CA . LYS A 1 90 ? -7.239 2.165 14.484 1.00 95.69 90 LYS A CA 1
ATOM 680 C C . LYS A 1 90 ? -6.775 1.115 13.491 1.00 95.69 90 LYS A C 1
ATOM 682 O O . LYS A 1 90 ? -6.465 -0.003 13.896 1.00 95.69 90 LYS A O 1
ATOM 687 N N . THR A 1 91 ? -6.780 1.442 12.208 1.00 97.62 91 THR A N 1
ATOM 688 C CA . THR A 1 91 ? -6.400 0.476 11.176 1.00 97.62 91 THR A CA 1
ATOM 689 C C . THR A 1 91 ? -5.754 1.193 10.005 1.00 97.62 91 THR A C 1
ATOM 691 O O . THR A 1 91 ? -6.330 2.122 9.440 1.00 97.62 91 THR A O 1
ATOM 694 N N . PHE A 1 92 ? -4.564 0.748 9.625 1.00 98.50 92 PHE A N 1
ATOM 695 C CA . PHE A 1 92 ? -3.905 1.143 8.392 1.00 98.50 92 PHE A CA 1
ATOM 696 C C . PHE A 1 92 ? -3.862 -0.064 7.459 1.00 98.50 92 PHE A C 1
ATOM 698 O O . PHE A 1 92 ? -3.357 -1.122 7.825 1.00 98.50 92 PHE A O 1
ATOM 705 N N . ILE A 1 93 ? -4.384 0.100 6.250 1.00 98.75 93 ILE A N 1
ATOM 706 C CA . ILE A 1 93 ? -4.465 -0.950 5.241 1.00 98.75 93 ILE A CA 1
ATOM 707 C C . ILE A 1 93 ? -3.672 -0.494 4.026 1.00 98.75 93 ILE A C 1
ATOM 709 O O . ILE A 1 93 ? -4.039 0.472 3.359 1.00 98.75 93 ILE A O 1
ATOM 713 N N . TYR A 1 94 ? -2.594 -1.201 3.722 1.00 98.81 94 TYR A N 1
ATOM 714 C CA . TYR A 1 94 ? -1.892 -1.102 2.456 1.00 98.81 94 TYR A CA 1
ATOM 715 C C . TYR A 1 94 ? -2.491 -2.118 1.477 1.00 98.81 94 TYR A C 1
ATOM 717 O O . TYR A 1 94 ? -2.530 -3.319 1.765 1.00 98.81 94 TYR A O 1
ATOM 725 N N . THR A 1 95 ? -2.940 -1.650 0.311 1.00 98.50 95 THR A N 1
ATOM 726 C CA . THR A 1 95 ? -3.439 -2.534 -0.754 1.00 98.50 95 THR A CA 1
ATOM 727 C C . THR A 1 95 ? -2.261 -3.136 -1.504 1.00 98.50 95 THR A C 1
ATOM 729 O O . THR A 1 95 ? -1.523 -2.446 -2.218 1.00 98.50 95 THR A O 1
A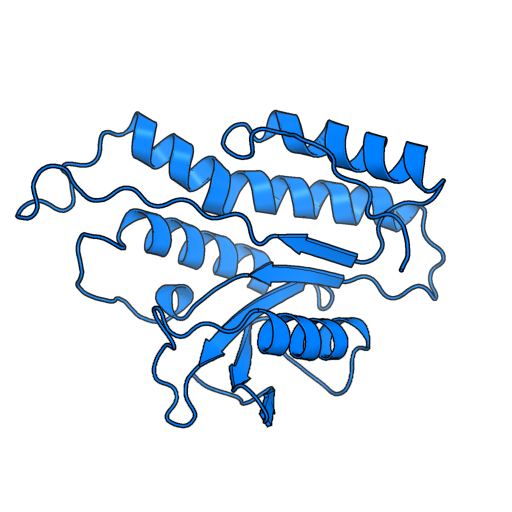TOM 732 N N . GLY A 1 96 ? -2.043 -4.423 -1.286 1.00 97.38 96 GLY A N 1
ATOM 733 C CA . GLY A 1 96 ? -0.922 -5.185 -1.800 1.00 97.38 96 GLY A CA 1
ATOM 734 C C . GLY A 1 96 ? -1.301 -6.148 -2.919 1.00 97.38 96 GLY A C 1
ATOM 735 O O . GLY A 1 96 ? -2.335 -6.012 -3.566 1.00 97.38 96 GLY A O 1
ATOM 736 N N . ASN A 1 97 ? -0.395 -7.085 -3.179 1.00 96.69 97 ASN A N 1
ATOM 737 C CA . ASN A 1 97 ? -0.595 -8.291 -3.976 1.00 96.69 97 ASN A CA 1
ATOM 738 C C . ASN A 1 97 ? 0.574 -9.258 -3.695 1.00 96.69 97 ASN A C 1
ATOM 740 O O . ASN A 1 97 ? 1.504 -8.922 -2.966 1.00 96.69 97 ASN A O 1
ATOM 744 N N . ILE A 1 98 ? 0.574 -10.419 -4.346 1.00 97.31 98 ILE A N 1
ATOM 745 C CA . ILE A 1 98 ? 1.605 -11.462 -4.217 1.00 97.31 98 ILE A CA 1
ATOM 746 C C . ILE A 1 98 ? 3.072 -11.009 -4.362 1.00 97.31 98 ILE A C 1
ATOM 748 O O . ILE A 1 98 ? 3.979 -11.743 -3.964 1.00 97.31 98 ILE A O 1
ATOM 752 N N . LEU A 1 99 ? 3.351 -9.851 -4.974 1.00 97.38 99 LEU A N 1
ATOM 753 C CA . LEU A 1 99 ? 4.716 -9.438 -5.325 1.00 97.38 99 LEU A CA 1
ATOM 754 C C . LEU A 1 99 ? 5.610 -9.175 -4.101 1.00 97.38 99 LEU A C 1
ATOM 756 O O . LEU A 1 99 ? 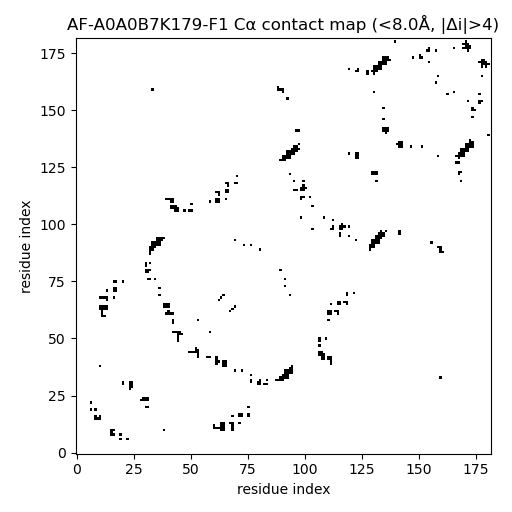6.821 -9.039 -4.251 1.00 97.38 99 LEU A O 1
ATOM 760 N N . ASN A 1 100 ? 5.047 -9.122 -2.892 1.00 96.94 100 ASN A N 1
ATOM 761 C CA . ASN A 1 100 ? 5.824 -9.098 -1.654 1.00 96.94 100 ASN A CA 1
ATOM 762 C C . ASN A 1 100 ? 6.520 -10.434 -1.335 1.00 96.94 100 ASN A C 1
ATOM 764 O O . ASN A 1 100 ? 7.562 -10.424 -0.682 1.00 96.94 100 ASN A O 1
ATOM 768 N N . VAL A 1 101 ? 5.953 -11.567 -1.766 1.00 96.31 101 VAL A N 1
ATOM 769 C CA . VAL A 1 101 ? 6.453 -12.918 -1.448 1.00 96.31 101 VAL A CA 1
ATOM 770 C C . VAL A 1 101 ? 6.834 -13.744 -2.676 1.00 96.31 101 VAL A C 1
ATOM 772 O O . VAL A 1 101 ? 7.530 -14.749 -2.537 1.00 96.31 101 VAL A O 1
ATOM 775 N N . SER A 1 102 ? 6.417 -13.342 -3.879 1.00 95.69 102 SER A N 1
ATOM 776 C CA . SER A 1 102 ? 6.738 -14.054 -5.119 1.00 95.69 102 SER A CA 1
ATOM 777 C C . SER A 1 102 ? 7.433 -13.162 -6.138 1.00 95.69 102 SER A C 1
ATOM 779 O O . SER A 1 102 ? 6.944 -12.093 -6.502 1.00 95.69 102 SER A O 1
ATOM 781 N N . VAL A 1 103 ? 8.552 -13.660 -6.663 1.00 94.62 103 VAL A N 1
ATOM 782 C CA . VAL A 1 103 ? 9.241 -13.060 -7.805 1.00 94.62 103 VAL A CA 1
ATOM 783 C C . VAL A 1 103 ? 8.568 -13.554 -9.081 1.00 94.62 103 VAL A C 1
ATOM 785 O O . VAL A 1 103 ? 8.822 -14.667 -9.541 1.00 94.62 103 VAL A O 1
ATOM 788 N N . ILE A 1 104 ? 7.706 -12.720 -9.660 1.00 93.00 104 ILE A N 1
ATOM 789 C CA . ILE A 1 104 ? 7.112 -12.975 -10.974 1.00 93.00 104 ILE A CA 1
ATOM 790 C C . ILE A 1 104 ? 8.105 -12.492 -12.044 1.00 93.00 104 ILE A C 1
ATOM 792 O O . ILE A 1 104 ? 8.374 -11.291 -12.099 1.00 93.00 104 ILE A O 1
ATOM 796 N N . PRO A 1 105 ? 8.644 -13.373 -12.911 1.00 91.88 105 PRO A N 1
ATOM 797 C CA . PRO A 1 105 ? 9.643 -13.009 -13.918 1.00 91.88 105 PRO A CA 1
ATOM 798 C C . PRO A 1 105 ? 8.993 -12.310 -15.124 1.00 91.88 105 PRO A C 1
ATOM 800 O O . PRO A 1 105 ? 8.999 -12.820 -16.241 1.00 91.88 105 PRO A O 1
ATOM 803 N N . ALA A 1 106 ? 8.385 -11.148 -14.890 1.00 92.12 106 ALA A N 1
ATOM 804 C CA . ALA A 1 106 ? 7.752 -10.325 -15.909 1.00 92.12 106 ALA A CA 1
ATOM 805 C C . ALA A 1 106 ? 8.285 -8.882 -15.818 1.00 92.12 106 ALA A C 1
ATOM 807 O O . ALA A 1 106 ? 7.999 -8.209 -14.827 1.00 92.12 106 ALA A O 1
ATOM 808 N N . PRO A 1 107 ? 8.999 -8.370 -16.843 1.00 92.50 107 PRO A N 1
ATOM 809 C CA . PRO A 1 107 ? 9.584 -7.023 -16.821 1.00 92.50 107 PRO A CA 1
ATOM 810 C C . PRO A 1 107 ? 8.585 -5.915 -16.453 1.00 92.50 107 PRO A C 1
ATOM 812 O O . PRO A 1 107 ? 8.915 -5.002 -15.705 1.00 92.50 107 PRO A O 1
ATOM 815 N N . ARG A 1 108 ? 7.327 -6.050 -16.895 1.00 92.88 108 ARG A N 1
ATOM 816 C CA . ARG A 1 108 ? 6.237 -5.087 -16.659 1.00 92.88 108 ARG A CA 1
ATOM 817 C C . ARG A 1 108 ? 5.844 -4.859 -15.189 1.00 92.88 108 ARG A C 1
ATOM 819 O O . ARG A 1 108 ? 5.052 -3.965 -14.932 1.00 92.88 108 ARG A O 1
ATOM 826 N N . VAL A 1 109 ? 6.274 -5.713 -14.253 1.00 93.88 109 VAL A N 1
ATOM 827 C CA . VAL A 1 109 ? 5.940 -5.582 -12.817 1.00 93.88 109 VAL A CA 1
ATOM 828 C C . VAL A 1 109 ? 7.167 -5.318 -11.948 1.00 93.88 109 VAL A C 1
ATOM 830 O O . VAL A 1 109 ? 7.085 -5.472 -10.732 1.00 93.88 109 VAL A O 1
ATOM 833 N N . LEU A 1 110 ? 8.306 -4.960 -12.549 1.00 95.25 110 LEU A N 1
ATOM 834 C CA . LEU A 1 110 ? 9.567 -4.802 -11.829 1.00 95.25 110 LEU A CA 1
ATOM 835 C C . LEU A 1 110 ? 9.465 -3.773 -10.695 1.00 95.25 110 LEU A C 1
ATOM 837 O O . LEU A 1 110 ? 9.659 -4.117 -9.530 1.00 95.25 110 LEU A O 1
ATOM 841 N N . ASP A 1 111 ? 9.154 -2.525 -11.030 1.00 95.88 111 ASP A N 1
ATOM 842 C CA . ASP A 1 111 ? 9.097 -1.410 -10.081 1.00 95.88 111 ASP A CA 1
ATOM 843 C C . ASP A 1 111 ? 7.908 -1.509 -9.114 1.00 95.88 111 ASP A C 1
ATOM 845 O O . ASP A 1 111 ? 8.038 -1.210 -7.924 1.00 95.88 111 ASP A O 1
ATOM 849 N N . LEU A 1 112 ? 6.773 -2.028 -9.586 1.00 97.25 112 LEU A N 1
ATOM 850 C CA . LEU A 1 112 ? 5.630 -2.374 -8.757 1.00 97.25 112 LEU A CA 1
ATOM 851 C C . LEU A 1 112 ? 6.046 -3.407 -7.711 1.00 97.25 112 LEU A C 1
ATOM 853 O O . LEU A 1 112 ? 5.774 -3.222 -6.529 1.00 97.25 112 LEU A O 1
ATOM 857 N N . GLY A 1 113 ? 6.742 -4.469 -8.120 1.00 97.75 113 GLY A N 1
ATOM 858 C CA . GLY A 1 113 ? 7.239 -5.505 -7.222 1.00 97.75 113 GLY A CA 1
ATOM 859 C C . GLY A 1 113 ? 8.241 -4.965 -6.207 1.00 97.75 113 GLY A C 1
ATOM 860 O O . GLY A 1 113 ? 8.102 -5.244 -5.017 1.00 97.75 113 GLY A O 1
ATOM 861 N N . MET A 1 114 ? 9.178 -4.115 -6.641 1.00 98.00 114 MET A N 1
ATOM 862 C CA . MET A 1 114 ? 10.092 -3.398 -5.742 1.00 98.00 114 MET A CA 1
ATOM 863 C C . MET A 1 114 ? 9.318 -2.615 -4.674 1.00 98.00 114 MET A C 1
ATOM 865 O O . MET A 1 114 ? 9.608 -2.735 -3.482 1.00 98.00 114 MET A O 1
ATOM 869 N N . GLY A 1 115 ? 8.302 -1.853 -5.087 1.00 98.44 115 GLY A N 1
ATOM 870 C CA . GLY A 1 115 ? 7.479 -1.060 -4.181 1.00 98.44 115 GLY A CA 1
ATOM 871 C C . GLY A 1 115 ? 6.637 -1.907 -3.223 1.00 98.44 115 GLY A C 1
ATOM 872 O O . GLY A 1 115 ? 6.601 -1.649 -2.021 1.00 98.44 115 GLY A O 1
ATOM 873 N N . LYS A 1 116 ? 5.995 -2.966 -3.728 1.00 98.31 116 LYS A N 1
ATOM 874 C CA . LYS A 1 116 ? 5.171 -3.885 -2.930 1.00 98.31 116 LYS A CA 1
ATOM 875 C C . LYS A 1 116 ? 5.993 -4.649 -1.894 1.00 98.31 116 LYS A C 1
ATOM 877 O O . LYS A 1 116 ? 5.552 -4.741 -0.751 1.00 98.31 116 LYS A O 1
ATOM 882 N N . ALA A 1 117 ? 7.178 -5.137 -2.256 1.00 98.50 117 ALA A N 1
ATOM 883 C CA . ALA A 1 117 ? 8.076 -5.820 -1.329 1.00 98.50 117 ALA A CA 1
ATOM 884 C C . ALA A 1 117 ? 8.620 -4.868 -0.252 1.00 98.50 117 ALA A C 1
ATOM 886 O O . ALA A 1 117 ? 8.567 -5.189 0.937 1.00 98.50 117 ALA A O 1
ATOM 887 N N . ALA A 1 118 ? 9.074 -3.672 -0.644 1.00 98.69 118 ALA A N 1
ATOM 888 C CA . ALA A 1 118 ? 9.542 -2.662 0.303 1.00 98.69 118 ALA A CA 1
ATOM 889 C C . ALA A 1 118 ? 8.431 -2.231 1.273 1.00 98.69 118 ALA A C 1
ATOM 891 O O . ALA A 1 118 ? 8.676 -2.101 2.474 1.00 98.69 118 ALA A O 1
ATOM 892 N N . SER A 1 119 ? 7.202 -2.063 0.773 1.00 98.81 119 SER A N 1
ATOM 893 C CA . SER A 1 119 ? 6.066 -1.687 1.609 1.00 98.81 119 SER A CA 1
ATOM 894 C C . SER A 1 119 ? 5.606 -2.783 2.555 1.00 98.81 119 SER A C 1
ATOM 896 O O . SER A 1 119 ? 5.393 -2.523 3.737 1.00 98.81 119 SER A O 1
ATOM 898 N N . ALA A 1 120 ? 5.523 -4.023 2.074 1.00 98.62 120 ALA A N 1
ATOM 899 C CA . ALA A 1 120 ? 5.227 -5.166 2.928 1.00 98.62 120 ALA A CA 1
ATOM 900 C C . ALA A 1 120 ? 6.233 -5.296 4.077 1.00 98.62 120 ALA A C 1
ATOM 902 O O . ALA A 1 120 ? 5.837 -5.616 5.195 1.00 98.62 120 ALA A O 1
ATOM 903 N N . PHE A 1 121 ? 7.515 -5.006 3.827 1.00 98.62 121 PHE A N 1
ATOM 904 C CA . PHE A 1 121 ? 8.546 -5.090 4.856 1.00 98.62 121 PHE A CA 1
ATOM 905 C C . PHE A 1 121 ? 8.268 -4.150 6.035 1.00 98.62 121 PHE A C 1
ATOM 907 O O . PHE A 1 121 ? 8.229 -4.606 7.176 1.00 98.62 121 PHE A O 1
ATOM 914 N N . TRP A 1 122 ? 8.047 -2.852 5.789 1.00 98.62 122 TRP A N 1
ATOM 915 C CA . TRP A 1 122 ? 7.797 -1.922 6.896 1.00 98.62 122 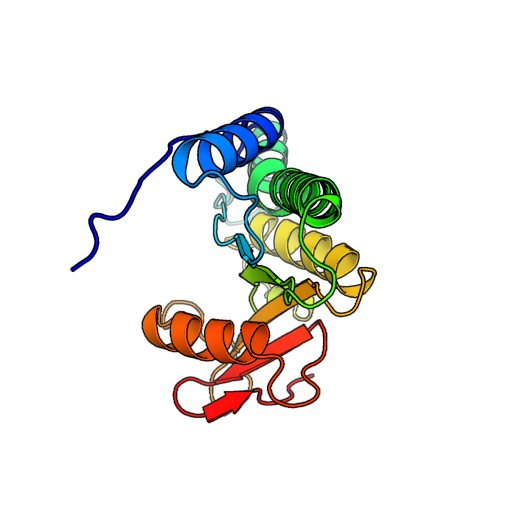TRP A CA 1
ATOM 916 C C . TRP A 1 122 ? 6.422 -2.138 7.537 1.00 98.62 122 TRP A C 1
ATOM 918 O O . TRP A 1 122 ? 6.299 -1.963 8.747 1.00 98.62 122 TRP A O 1
ATOM 928 N N . VAL A 1 123 ? 5.414 -2.584 6.775 1.00 98.62 123 VAL A N 1
ATOM 929 C CA . VAL A 1 123 ? 4.105 -2.958 7.336 1.00 98.62 123 VAL A CA 1
ATOM 930 C C . VAL A 1 123 ? 4.239 -4.147 8.288 1.00 98.62 123 VAL A C 1
ATOM 932 O O . VAL A 1 123 ? 3.673 -4.116 9.374 1.00 98.62 123 VAL A O 1
ATOM 935 N N . GLY A 1 124 ? 5.031 -5.162 7.936 1.00 97.69 124 GLY A N 1
ATOM 936 C CA . GLY A 1 124 ? 5.261 -6.327 8.795 1.00 97.69 124 GLY A CA 1
ATOM 937 C C . GLY A 1 124 ? 6.101 -6.052 10.045 1.00 97.69 124 GLY A C 1
ATOM 938 O O . GLY A 1 124 ? 6.080 -6.852 10.978 1.00 97.69 124 GLY A O 1
ATOM 939 N N . VAL A 1 125 ? 6.830 -4.933 10.077 1.00 98.06 125 VAL A N 1
ATOM 940 C CA . VAL A 1 125 ? 7.552 -4.448 11.267 1.00 98.06 125 VAL A CA 1
ATOM 941 C C . VAL A 1 125 ? 6.658 -3.577 12.160 1.00 98.06 125 VAL A C 1
ATOM 943 O O . VAL A 1 125 ? 6.937 -3.440 13.352 1.00 98.06 125 VAL A O 1
ATOM 946 N N . ALA A 1 126 ? 5.603 -2.980 11.604 1.00 97.12 126 ALA A N 1
ATOM 947 C CA . ALA A 1 126 ? 4.680 -2.128 12.341 1.00 97.12 126 ALA A CA 1
ATOM 948 C C . ALA A 1 126 ? 3.825 -2.923 13.349 1.00 97.12 126 ALA A C 1
ATOM 950 O O . ALA A 1 126 ? 3.876 -4.151 13.428 1.00 97.12 126 ALA A O 1
ATOM 951 N N . ASP A 1 127 ? 3.056 -2.207 14.174 1.00 92.62 127 ASP A N 1
ATOM 952 C CA . ASP A 1 127 ? 2.190 -2.839 15.171 1.00 92.62 127 ASP A CA 1
ATOM 953 C C . ASP A 1 127 ? 0.953 -3.521 14.549 1.00 92.62 127 ASP A C 1
ATOM 955 O O . ASP A 1 127 ? 0.691 -3.439 13.349 1.00 92.62 127 ASP A O 1
ATOM 959 N N . ALA A 1 128 ? 0.163 -4.199 15.386 1.00 90.44 128 ALA A N 1
ATOM 960 C CA . ALA A 1 128 ? -0.995 -4.995 14.970 1.00 90.44 128 ALA A CA 1
ATOM 961 C C . ALA A 1 128 ? -2.148 -4.196 14.320 1.00 90.44 128 ALA A C 1
ATOM 963 O O . ALA A 1 128 ? -3.139 -4.794 13.909 1.00 90.44 128 ALA A O 1
ATOM 964 N N . SER A 1 129 ? -2.043 -2.868 14.230 1.00 94.69 129 SER A N 1
ATOM 965 C CA . SER A 1 129 ? -3.002 -2.003 13.534 1.00 94.69 129 SER A CA 1
ATOM 966 C C . SER A 1 129 ? -2.718 -1.897 12.029 1.00 94.69 129 SER A C 1
ATOM 968 O O . SER A 1 129 ? -3.497 -1.263 11.314 1.00 94.69 129 SER A O 1
ATOM 970 N N . PHE A 1 130 ? -1.606 -2.461 11.546 1.00 97.88 130 PHE A N 1
ATOM 971 C CA . PHE A 1 130 ? -1.131 -2.332 10.170 1.00 97.88 130 PHE A CA 1
ATOM 972 C C . PHE A 1 130 ? -1.277 -3.638 9.388 1.00 97.88 130 PHE A C 1
ATOM 974 O O . PHE A 1 130 ? -0.832 -4.700 9.822 1.00 97.88 130 PHE A O 1
ATOM 981 N N . PHE A 1 131 ? -1.862 -3.537 8.195 1.00 98.38 131 PHE A N 1
ATOM 982 C CA . PHE A 1 131 ? -2.143 -4.677 7.330 1.00 98.38 131 PHE A CA 1
ATOM 983 C C . PHE A 1 131 ? -1.659 -4.428 5.906 1.00 98.38 131 PHE A C 1
ATOM 985 O O . PHE A 1 131 ? -1.927 -3.385 5.314 1.00 98.38 131 PHE A O 1
ATOM 992 N N . TYR A 1 132 ? -0.976 -5.417 5.346 1.00 98.62 132 TYR A N 1
ATOM 993 C CA . TYR A 1 132 ? -0.716 -5.576 3.927 1.00 98.62 132 TYR A CA 1
ATOM 994 C C . TYR A 1 132 ? -1.715 -6.599 3.396 1.00 98.62 132 TYR A C 1
ATOM 996 O O . TYR A 1 132 ? -1.726 -7.743 3.848 1.00 98.62 132 TYR A O 1
ATOM 1004 N N . THR A 1 133 ? -2.558 -6.187 2.458 1.00 97.94 133 THR A N 1
ATOM 1005 C CA . THR A 1 133 ? -3.653 -7.026 1.956 1.00 97.94 133 THR A CA 1
ATOM 1006 C C . THR A 1 133 ? -3.339 -7.596 0.591 1.00 97.94 133 THR A C 1
ATOM 1008 O O . THR A 1 133 ? -2.736 -6.924 -0.238 1.00 97.94 133 THR A O 1
ATOM 1011 N N . ASP A 1 134 ? -3.721 -8.844 0.364 1.00 97.38 134 ASP A N 1
ATOM 1012 C CA . ASP A 1 134 ? -3.349 -9.568 -0.845 1.00 97.38 134 ASP A CA 1
ATOM 1013 C C . ASP A 1 134 ? -4.483 -10.504 -1.274 1.00 97.38 134 ASP A C 1
ATOM 1015 O O . ASP A 1 134 ? -4.723 -11.545 -0.654 1.00 97.38 134 ASP A O 1
ATOM 1019 N N . GLU A 1 135 ? -5.211 -10.095 -2.316 1.00 97.62 135 GLU A N 1
ATOM 1020 C CA . GLU A 1 135 ? -6.287 -10.892 -2.898 1.00 97.62 135 GLU A CA 1
ATOM 1021 C C . GLU A 1 135 ? -5.704 -12.059 -3.704 1.00 97.62 135 GLU A C 1
ATOM 1023 O O . GLU A 1 135 ? -4.901 -11.886 -4.630 1.00 97.62 135 GLU A O 1
ATOM 1028 N N . ARG A 1 136 ? -6.152 -13.270 -3.379 1.00 97.44 136 ARG A N 1
ATOM 1029 C CA . ARG A 1 136 ? -5.761 -14.511 -4.041 1.00 97.44 136 ARG A CA 1
ATOM 1030 C C . ARG A 1 136 ? -6.975 -15.235 -4.600 1.00 97.44 136 ARG A C 1
ATOM 1032 O O . ARG A 1 136 ? -8.097 -15.107 -4.117 1.00 97.44 136 ARG A O 1
ATOM 1039 N N . LYS A 1 137 ? -6.725 -16.058 -5.614 1.00 97.12 137 LYS A N 1
ATOM 1040 C CA . LYS A 1 137 ? -7.661 -17.099 -6.040 1.00 97.12 137 LYS A CA 1
ATOM 1041 C C . LYS A 1 137 ? -7.715 -18.197 -4.970 1.00 97.12 137 LYS A C 1
ATOM 1043 O O . LYS A 1 137 ? -6.822 -18.314 -4.132 1.00 97.12 137 LYS A O 1
ATOM 1048 N N . SER A 1 138 ? -8.741 -19.047 -5.017 1.00 96.12 138 SER A N 1
ATOM 1049 C CA . SER A 1 138 ? -8.932 -20.151 -4.056 1.00 96.12 138 SER A CA 1
ATOM 1050 C C . SER A 1 138 ? -7.781 -21.163 -4.008 1.00 96.12 138 SER A C 1
ATOM 1052 O O . SER A 1 138 ? -7.646 -21.894 -3.033 1.00 96.12 138 SER A O 1
ATOM 1054 N N . ASP A 1 139 ? -6.967 -21.231 -5.060 1.00 95.38 139 ASP A N 1
ATOM 1055 C CA . ASP A 1 139 ? -5.778 -22.083 -5.155 1.00 95.38 139 ASP A CA 1
ATOM 1056 C C . ASP A 1 139 ? -4.484 -21.380 -4.688 1.00 95.38 139 ASP A C 1
ATOM 1058 O O . ASP A 1 139 ? -3.399 -21.957 -4.771 1.00 95.38 139 ASP A O 1
ATOM 1062 N N . GLY A 1 140 ? -4.586 -20.140 -4.196 1.00 96.00 140 GLY A N 1
ATOM 1063 C CA . GLY A 1 140 ? -3.470 -19.317 -3.730 1.00 96.00 140 GLY A CA 1
ATOM 1064 C C . GLY A 1 140 ? -2.740 -18.543 -4.829 1.00 96.00 140 GLY A C 1
ATOM 1065 O O . GLY A 1 140 ? -1.840 -17.757 -4.518 1.00 96.00 140 GLY A O 1
ATOM 1066 N N . GLN A 1 141 ? -3.110 -18.716 -6.101 1.00 95.88 141 GLN A N 1
ATOM 1067 C CA . GLN A 1 141 ? -2.549 -17.931 -7.201 1.00 95.88 141 GLN A CA 1
ATOM 1068 C C . GLN A 1 141 ? -2.980 -16.459 -7.102 1.00 95.88 141 GLN A C 1
ATOM 1070 O O . GLN A 1 141 ? -4.024 -16.152 -6.518 1.00 95.88 141 GLN A O 1
ATOM 1075 N N . PRO A 1 142 ? -2.202 -15.515 -7.658 1.00 95.06 142 PRO A N 1
ATOM 1076 C CA . PRO A 1 142 ? -2.610 -14.117 -7.669 1.00 95.06 142 PRO A CA 1
ATOM 1077 C C . PRO A 1 142 ? -3.857 -13.908 -8.530 1.00 95.06 142 PRO A C 1
ATOM 1079 O O . PRO A 1 142 ? -3.999 -14.521 -9.590 1.00 95.06 142 PRO A O 1
ATOM 1082 N N . VAL A 1 143 ? -4.721 -12.974 -8.128 1.00 94.38 143 VAL A N 1
ATOM 1083 C CA . VAL A 1 143 ? -5.871 -12.564 -8.957 1.00 94.38 143 VAL A CA 1
ATOM 1084 C C . VAL A 1 143 ? -5.458 -11.801 -10.219 1.00 94.38 143 VAL A C 1
ATOM 1086 O O . VAL A 1 143 ? -6.166 -11.822 -11.220 1.00 94.38 143 VAL A O 1
ATOM 1089 N N . SER A 1 144 ? -4.273 -11.182 -10.219 1.00 87.94 144 SER A N 1
ATOM 1090 C CA . SER A 1 144 ? -3.762 -10.378 -11.334 1.00 87.94 144 SER A CA 1
ATOM 1091 C C . SER A 1 144 ? -4.763 -9.290 -11.760 1.00 87.94 144 SER A C 1
ATOM 1093 O O . SER A 1 144 ? -4.982 -8.360 -10.995 1.00 87.94 144 SER A O 1
ATOM 1095 N N . THR A 1 145 ? -5.346 -9.375 -12.958 1.00 86.50 145 THR A N 1
ATOM 1096 C CA . THR A 1 145 ? -6.307 -8.397 -13.499 1.00 86.50 145 THR A CA 1
ATOM 1097 C C . THR A 1 145 ? -7.763 -8.694 -13.128 1.00 86.50 145 THR A C 1
ATOM 1099 O O . THR A 1 145 ? -8.656 -7.992 -13.588 1.00 86.50 145 THR A O 1
ATOM 1102 N N . GLU A 1 146 ? -8.020 -9.759 -12.364 1.00 88.81 146 GLU A N 1
ATOM 1103 C CA . GLU A 1 146 ? -9.360 -10.182 -11.921 1.00 88.81 146 GLU A CA 1
ATOM 1104 C C . GLU A 1 146 ? -9.711 -9.644 -10.521 1.00 88.81 146 GLU A C 1
ATOM 1106 O O . GLU A 1 146 ? -10.568 -10.205 -9.846 1.00 88.81 146 GLU A O 1
ATOM 1111 N N . ASN A 1 147 ? -9.032 -8.592 -10.061 1.00 87.69 147 ASN A N 1
ATOM 1112 C CA . ASN A 1 147 ? -9.258 -8.012 -8.741 1.00 87.69 147 ASN A CA 1
ATOM 1113 C C . ASN A 1 147 ? -10.661 -7.396 -8.614 1.00 87.69 147 ASN A C 1
ATOM 1115 O O . ASN A 1 147 ? -11.167 -6.773 -9.551 1.00 87.69 147 ASN A O 1
ATOM 1119 N N . ASP A 1 148 ? -11.266 -7.520 -7.433 1.00 92.50 148 ASP A N 1
ATOM 1120 C CA . ASP A 1 148 ? -12.652 -7.108 -7.195 1.00 92.50 148 ASP A CA 1
ATOM 1121 C C . ASP A 1 148 ? -12.752 -6.054 -6.082 1.00 92.50 148 ASP A C 1
ATOM 1123 O O . ASP A 1 148 ? -12.346 -6.275 -4.940 1.00 92.50 148 ASP A O 1
ATOM 1127 N N . GLY A 1 149 ? -13.277 -4.873 -6.421 1.00 93.94 149 GLY A N 1
ATOM 1128 C CA . GLY A 1 149 ? -13.369 -3.750 -5.485 1.00 93.94 149 GLY A CA 1
ATOM 1129 C C . GLY A 1 149 ? -14.347 -3.982 -4.330 1.00 93.94 149 GLY A C 1
ATOM 1130 O O . GLY A 1 149 ? -14.081 -3.524 -3.218 1.00 93.94 149 GLY A O 1
ATOM 1131 N N . ASP A 1 150 ? -15.438 -4.713 -4.568 1.00 96.31 150 ASP A N 1
ATOM 1132 C CA . ASP A 1 150 ? -16.423 -5.022 -3.531 1.00 96.31 150 ASP A CA 1
ATOM 1133 C C . ASP A 1 150 ? -15.844 -6.057 -2.558 1.00 96.31 150 ASP A C 1
ATOM 1135 O O . ASP A 1 150 ? -15.918 -5.863 -1.344 1.00 96.31 150 ASP A O 1
ATOM 1139 N N . ALA A 1 151 ? -15.143 -7.075 -3.072 1.00 96.31 151 ALA A N 1
ATOM 1140 C CA . ALA A 1 151 ? -14.433 -8.057 -2.251 1.00 96.31 151 ALA A CA 1
ATOM 1141 C C . ALA A 1 151 ? -13.376 -7.402 -1.341 1.00 96.31 151 ALA A C 1
ATOM 1143 O O . ALA A 1 151 ? -13.273 -7.738 -0.159 1.00 96.31 151 ALA A O 1
ATOM 1144 N N . HIS A 1 152 ? -12.622 -6.424 -1.859 1.00 97.19 152 HIS A N 1
ATOM 1145 C CA . HIS A 1 152 ? -11.699 -5.629 -1.043 1.00 97.19 152 HIS A CA 1
ATOM 1146 C C . HIS A 1 152 ? -12.441 -4.839 0.041 1.00 97.19 152 HIS A C 1
ATOM 1148 O O . HIS A 1 152 ? -12.009 -4.825 1.191 1.00 97.19 152 HIS A O 1
ATOM 1154 N N . GLY A 1 153 ? -13.561 -4.192 -0.295 1.00 96.56 153 GLY A N 1
ATOM 1155 C CA . GLY A 1 153 ? -14.364 -3.433 0.665 1.00 96.56 153 GLY A CA 1
ATOM 1156 C C . GLY A 1 153 ? -14.880 -4.296 1.820 1.00 96.56 153 GLY A C 1
ATOM 1157 O O . GLY A 1 153 ? -14.769 -3.904 2.986 1.00 96.56 153 GLY A O 1
ATOM 1158 N N . GLU A 1 154 ? -15.389 -5.488 1.508 1.00 95.81 154 GLU A N 1
ATOM 1159 C CA . GLU A 1 154 ? -15.842 -6.466 2.499 1.00 95.81 154 GLU A CA 1
ATOM 1160 C C . GLU A 1 154 ? -14.695 -6.941 3.397 1.00 95.81 154 GLU A C 1
ATOM 1162 O O . GLU A 1 154 ? -14.824 -6.943 4.626 1.00 95.81 154 GLU A O 1
ATOM 1167 N N . PHE A 1 155 ? -13.543 -7.274 2.811 1.00 97.12 155 PHE A N 1
ATOM 1168 C CA . PHE A 1 155 ? -12.392 -7.725 3.586 1.00 97.12 155 PHE A CA 1
ATOM 1169 C C . PHE A 1 155 ? -11.786 -6.608 4.449 1.00 97.12 155 PHE A C 1
ATOM 1171 O O . PHE A 1 155 ? -11.424 -6.824 5.606 1.00 97.12 155 PHE A O 1
ATOM 1178 N N . TYR A 1 156 ? -11.733 -5.374 3.949 1.00 97.19 156 TYR A N 1
ATOM 1179 C CA . TYR A 1 156 ? -11.224 -4.230 4.713 1.00 97.19 156 TYR A CA 1
ATOM 1180 C C . TYR A 1 156 ? -12.126 -3.901 5.905 1.00 97.19 156 TYR A C 1
ATOM 1182 O O . TYR A 1 156 ? -11.634 -3.494 6.962 1.00 97.19 156 TYR A O 1
ATOM 1190 N N . LEU A 1 157 ? -13.435 -4.132 5.778 1.00 94.75 157 LEU A N 1
ATOM 1191 C CA . LEU A 1 157 ? -14.363 -4.058 6.902 1.00 94.75 157 LEU A CA 1
ATOM 1192 C C . LEU A 1 157 ? -14.080 -5.153 7.948 1.00 94.75 157 LEU A C 1
ATOM 1194 O O . LEU A 1 157 ? -14.157 -4.888 9.152 1.00 94.75 157 LEU A O 1
ATOM 1198 N N . GLU A 1 158 ? -13.709 -6.363 7.526 1.00 93.94 158 GLU A N 1
ATOM 1199 C CA . GLU A 1 158 ? -13.289 -7.441 8.432 1.00 93.94 158 GLU A CA 1
ATOM 1200 C C . GLU A 1 158 ? -12.030 -7.060 9.235 1.00 93.94 158 GLU A C 1
ATOM 1202 O O . GLU A 1 158 ? -12.017 -7.190 10.465 1.00 93.94 158 GLU A O 1
ATOM 1207 N N . LEU A 1 159 ? -11.023 -6.484 8.569 1.00 94.88 159 LEU A N 1
ATOM 1208 C CA . LEU A 1 159 ? -9.807 -5.972 9.213 1.00 94.88 159 LEU A CA 1
ATOM 1209 C C . LEU A 1 159 ? -10.118 -4.857 10.215 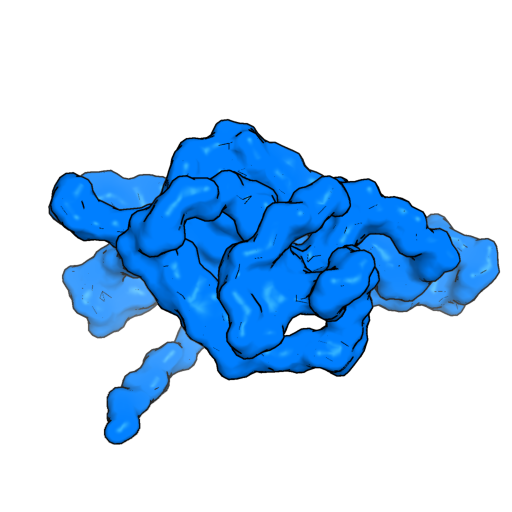1.00 94.88 159 LEU A C 1
ATOM 1211 O O . LEU A 1 159 ? -9.709 -4.926 11.374 1.00 94.88 159 LEU A O 1
ATOM 1215 N N . PHE A 1 160 ? -10.909 -3.859 9.810 1.00 91.12 160 PHE A N 1
ATOM 1216 C CA . PHE A 1 160 ? -11.294 -2.757 10.694 1.00 91.12 160 PHE A CA 1
ATOM 1217 C C . PHE A 1 160 ? -12.067 -3.241 11.928 1.00 91.12 160 PHE A C 1
ATOM 1219 O O . PHE A 1 160 ? -11.839 -2.784 13.055 1.00 91.12 160 PHE A O 1
ATOM 1226 N N . THR A 1 161 ? -12.972 -4.204 11.754 1.00 86.94 161 THR A N 1
ATOM 1227 C CA . THR A 1 161 ? -13.727 -4.768 12.879 1.00 86.94 161 THR A CA 1
ATOM 1228 C C . THR A 1 161 ? -12.863 -5.636 13.799 1.00 86.94 161 THR A C 1
ATOM 1230 O O . THR A 1 161 ? -13.315 -5.947 14.906 1.00 86.94 161 THR A O 1
ATOM 1233 N N . HIS A 1 162 ? -11.601 -5.916 13.438 1.00 78.44 162 HIS A N 1
ATOM 1234 C CA . HIS A 1 162 ? -10.675 -6.806 14.152 1.00 78.44 162 HIS A CA 1
ATOM 1235 C C . HIS A 1 162 ? -11.329 -8.163 14.431 1.00 78.44 162 HIS A C 1
ATOM 1237 O O . HIS A 1 162 ? -11.288 -8.691 15.547 1.00 78.44 162 HIS A O 1
ATOM 1243 N N . LYS A 1 163 ? -12.044 -8.679 13.431 1.00 76.75 163 LYS A N 1
ATOM 1244 C CA . LYS A 1 163 ? -12.745 -9.950 13.542 1.00 76.75 163 LYS A CA 1
ATOM 1245 C C . LYS A 1 163 ? -11.724 -11.076 13.382 1.00 76.75 163 LYS A C 1
ATOM 1247 O O . LYS A 1 163 ? -11.170 -11.285 12.311 1.00 76.75 163 LYS A O 1
ATOM 1252 N N . GLY A 1 164 ? -11.493 -11.813 14.466 1.00 77.44 164 GLY A N 1
ATOM 1253 C CA . GLY A 1 164 ? -10.486 -12.874 14.501 1.00 77.44 164 GLY A CA 1
ATOM 1254 C C . GLY A 1 164 ? -9.053 -12.348 14.640 1.00 77.44 164 GLY A C 1
ATOM 1255 O O . GLY A 1 164 ? -8.821 -11.165 14.874 1.00 77.44 164 GLY A O 1
ATOM 1256 N N . GLN A 1 165 ? -8.084 -13.258 14.547 1.00 85.75 165 GLN A N 1
ATOM 1257 C CA . GLN A 1 165 ? -6.653 -12.949 14.609 1.00 85.75 165 GLN A CA 1
ATOM 1258 C C . GLN A 1 165 ? -6.070 -12.989 13.193 1.00 85.75 165 GLN A C 1
ATOM 1260 O O . GLN A 1 165 ? -5.491 -13.994 12.784 1.00 85.75 165 GLN A O 1
ATOM 1265 N N . ILE A 1 166 ? -6.277 -11.913 12.433 1.00 94.12 166 ILE A N 1
ATOM 1266 C CA . ILE A 1 166 ? -5.706 -11.762 11.090 1.00 94.12 166 ILE A CA 1
ATOM 1267 C C . ILE A 1 166 ? -4.293 -11.171 11.241 1.00 94.12 166 ILE A C 1
ATOM 1269 O O . ILE A 1 166 ? -4.140 -10.161 11.929 1.00 94.12 166 ILE A O 1
ATOM 1273 N N . PRO A 1 167 ? -3.243 -11.797 10.678 1.00 95.50 167 PRO A N 1
ATOM 1274 C CA . PRO A 1 167 ? -1.884 -11.264 10.739 1.00 95.50 167 PRO A CA 1
ATOM 1275 C C . PRO A 1 167 ? -1.721 -10.041 9.827 1.00 95.50 167 PRO A C 1
ATOM 1277 O O . PRO A 1 167 ? -2.535 -9.804 8.938 1.00 95.50 167 PRO A O 1
ATOM 1280 N N . TRP A 1 168 ? -0.618 -9.304 9.998 1.00 96.69 168 TRP A N 1
ATOM 1281 C CA . TRP A 1 168 ? -0.279 -8.155 9.148 1.00 96.69 168 TRP A CA 1
ATOM 1282 C C . TRP A 1 168 ? -0.287 -8.514 7.653 1.00 96.69 168 TRP A C 1
ATOM 1284 O O . TRP A 1 168 ? -0.732 -7.713 6.841 1.00 96.69 168 TRP A O 1
ATOM 1294 N N . HIS A 1 169 ? 0.178 -9.715 7.281 1.00 97.50 169 HIS A N 1
ATOM 1295 C CA . HIS A 1 169 ? 0.104 -10.226 5.913 1.00 97.50 169 HIS A CA 1
ATOM 1296 C C . HIS A 1 169 ? -1.257 -10.897 5.708 1.00 97.50 169 HIS A C 1
ATOM 1298 O O . HIS A 1 169 ? -1.422 -12.104 5.892 1.00 97.50 169 HIS A O 1
ATOM 1304 N N . ALA A 1 170 ? -2.247 -10.075 5.383 1.00 97.38 170 ALA A N 1
ATOM 1305 C CA . ALA A 1 170 ? -3.648 -10.442 5.327 1.00 97.38 170 ALA A CA 1
ATOM 1306 C C . ALA A 1 170 ? -4.029 -10.894 3.910 1.00 97.38 170 ALA A C 1
ATOM 1308 O O . ALA A 1 170 ? -4.429 -10.095 3.061 1.00 97.38 170 ALA A O 1
ATOM 1309 N N . THR A 1 171 ? -3.895 -12.194 3.660 1.00 97.56 171 THR A N 1
ATOM 1310 C CA . THR A 1 171 ? -4.341 -12.817 2.411 1.00 97.56 171 THR A CA 1
ATOM 1311 C C . THR A 1 171 ? -5.828 -13.166 2.471 1.00 97.56 171 THR A C 1
ATOM 1313 O O . THR A 1 171 ? -6.342 -13.579 3.514 1.00 97.56 171 THR A O 1
ATOM 1316 N N . PHE A 1 172 ? -6.544 -12.973 1.364 1.00 97.56 172 PHE A N 1
ATOM 1317 C CA . PHE A 1 172 ? -7.984 -13.226 1.307 1.00 97.56 172 PHE A CA 1
ATOM 1318 C C . PHE A 1 172 ? -8.433 -13.721 -0.063 1.00 97.56 172 PHE A C 1
ATOM 1320 O O . PHE A 1 172 ? -7.752 -13.514 -1.065 1.00 97.56 172 PHE A O 1
ATOM 1327 N N . VAL A 1 173 ? -9.589 -14.382 -0.093 1.00 97.56 173 VAL A N 1
ATOM 1328 C CA . VAL A 1 173 ? -10.248 -14.835 -1.322 1.00 97.56 173 VAL A CA 1
ATOM 1329 C C . VAL A 1 173 ? -11.643 -14.226 -1.364 1.00 97.56 173 VAL A C 1
ATOM 1331 O O . VAL A 1 173 ? -12.364 -14.241 -0.358 1.00 97.56 173 VAL A O 1
ATOM 1334 N N . LYS A 1 174 ? -12.033 -13.706 -2.531 1.00 96.62 174 LYS A N 1
ATOM 1335 C CA . LYS A 1 174 ? -13.393 -13.223 -2.785 1.00 96.62 174 LYS A CA 1
ATOM 1336 C C . LYS A 1 174 ? -14.439 -14.252 -2.328 1.00 96.62 174 LYS A C 1
ATOM 1338 O O . LYS A 1 174 ? -14.270 -15.453 -2.536 1.00 96.62 174 LYS A O 1
ATOM 1343 N N . ASP A 1 175 ? -15.495 -13.763 -1.679 1.00 95.44 175 ASP A N 1
ATOM 1344 C CA . ASP A 1 175 ? -16.601 -14.543 -1.102 1.00 95.44 175 ASP A CA 1
ATOM 1345 C C . ASP A 1 175 ? -16.204 -15.534 0.020 1.00 95.44 175 ASP A C 1
ATOM 1347 O O . ASP A 1 175 ? -17.046 -16.297 0.498 1.00 95.44 175 ASP A O 1
ATOM 1351 N N . GLN A 1 176 ? -14.942 -15.535 0.474 1.00 95.31 176 GLN A N 1
ATOM 1352 C CA . GLN A 1 176 ? -14.452 -16.410 1.555 1.00 95.31 176 GLN A CA 1
ATOM 1353 C C . GLN A 1 176 ? -13.837 -15.638 2.732 1.00 95.31 176 GLN A C 1
ATOM 1355 O O . GLN A 1 176 ? -13.848 -16.141 3.855 1.00 95.31 176 GLN A O 1
ATOM 1360 N N . GLY A 1 177 ? -13.335 -14.420 2.499 1.00 94.88 177 GLY A N 1
ATOM 1361 C CA . GLY A 1 177 ? -12.650 -13.615 3.514 1.00 94.88 177 GLY A CA 1
ATOM 1362 C C . GLY A 1 177 ? -11.207 -14.075 3.731 1.00 94.88 177 GLY A C 1
ATOM 1363 O O . GLY A 1 177 ? -10.551 -14.525 2.787 1.00 94.88 177 GLY A O 1
ATOM 1364 N N . TYR A 1 178 ? -10.699 -13.941 4.961 1.00 96.56 178 TYR A N 1
ATOM 1365 C CA . TYR A 1 178 ? -9.323 -14.327 5.296 1.00 96.56 178 TYR A CA 1
ATOM 1366 C C . TYR A 1 178 ? -9.040 -15.806 4.988 1.00 96.56 178 TYR A C 1
ATOM 1368 O O . TYR A 1 178 ? -9.694 -16.706 5.519 1.00 96.56 178 TYR A O 1
ATOM 1376 N N . VAL A 1 179 ? -7.996 -16.057 4.197 1.00 96.44 179 VAL A N 1
ATOM 1377 C CA . VAL A 1 179 ? -7.471 -17.399 3.922 1.00 96.44 179 VAL A CA 1
ATOM 1378 C C . VAL A 1 179 ? -5.963 -17.333 4.026 1.00 96.44 179 VAL A C 1
ATOM 1380 O O . VAL A 1 179 ? -5.327 -16.596 3.286 1.00 96.44 179 VAL A O 1
ATOM 1383 N N . GLN A 1 180 ? -5.380 -18.127 4.922 1.00 95.44 180 GLN A N 1
ATOM 1384 C CA . GLN A 1 180 ? -3.937 -18.131 5.108 1.00 95.44 180 GLN A CA 1
ATOM 1385 C C . GLN A 1 180 ? -3.231 -18.806 3.926 1.00 95.44 180 GLN A C 1
ATOM 1387 O O . GLN A 1 180 ? -3.182 -20.036 3.837 1.00 95.44 180 GLN A O 1
ATOM 1392 N N . PHE A 1 181 ? -2.607 -17.997 3.076 1.00 94.44 181 PHE A N 1
ATOM 1393 C CA . PHE A 1 181 ? -1.588 -18.455 2.136 1.00 94.44 181 PHE A CA 1
ATOM 1394 C C . PHE A 1 181 ? -0.179 -18.188 2.679 1.00 94.44 181 PHE A C 1
ATOM 1396 O O . PHE A 1 181 ? 0.011 -17.408 3.615 1.00 94.44 181 PHE A O 1
ATOM 1403 N N . LYS A 1 182 ? 0.801 -18.911 2.131 1.00 77.44 182 LYS A N 1
ATOM 1404 C CA . LYS A 1 182 ? 2.223 -18.694 2.419 1.00 77.44 182 LYS A CA 1
ATOM 1405 C C . LYS A 1 182 ? 2.806 -17.650 1.481 1.00 77.44 182 LYS A C 1
ATOM 1407 O O . LYS A 1 182 ? 2.408 -17.657 0.294 1.00 77.44 182 LYS A O 1
#

Organism: Bionectria ochroleuca (NCBI:txid29856)